Protein AF-A0A7Y5RS82-F1 (afdb_monomer)

Solvent-accessible surface area (backbone atoms only — not comparable to full-atom values): 11796 Å² total; per-residue (Å²): 116,75,64,60,53,53,51,52,50,49,55,52,48,53,54,49,51,53,58,52,69,72,43,53,74,62,50,46,50,41,52,15,47,56,34,76,52,45,82,35,43,43,65,71,53,45,50,67,33,42,82,54,83,91,41,95,81,55,72,56,51,62,60,47,52,53,52,38,33,78,69,65,56,31,47,76,44,76,41,88,86,43,90,97,41,56,36,36,33,59,51,67,72,56,28,55,51,22,42,52,48,18,52,76,69,71,44,46,67,67,33,50,51,34,42,50,53,49,51,54,53,55,43,48,62,33,56,70,35,40,86,46,95,49,23,69,51,24,48,54,58,48,55,54,41,40,63,46,29,52,50,44,30,68,38,83,88,48,58,43,67,61,18,30,50,27,26,62,61,38,35,69,51,31,65,74,76,49,71,66,78,56,40,59,59,39,38,53,53,22,42,44,71,71,67,49,88,74,76,74,84,83,58,77,81,74,78,75,81,82,129

Radius of gyration: 20.69 Å; Cα contacts (8 Å, |Δi|>4): 228; chains: 1; bounding box: 61×40×66 Å

Mean predicted aligned error: 6.88 Å

Foldseek 3Di:
DVVVVVVVLVVVVVVLVVLLVPDDPLLLQLLLLLLLDDLFDFQVLSQQQRDSVVPPPDDRSSVSLVVCVVSVQKDWDDQPPDPPTITIDGDPSSSVVSPVSCVVVVNVVVSNVSNLVSLLVQLVVLQVCCVDPCVVVSLSSLLSCLVVLLCLLPDPVHQLVSNLSSLVSCQVVCCPPHPNPPSVVSNVVSCVVVVDDDDPPVDPDDPDPDD

Sequence (211 aa):
GRRDVTERQATLRGAIDWSWELLTDYERSACAQLSVFRGGFFLAGAEDVVDLSAFKNAPLAMDVVESLREKSLLKSEEVKGLSGETRFNMYESIREYASEKLKELGLLEKTQERWRKWLLDYARGWWEKRRGRESTESTR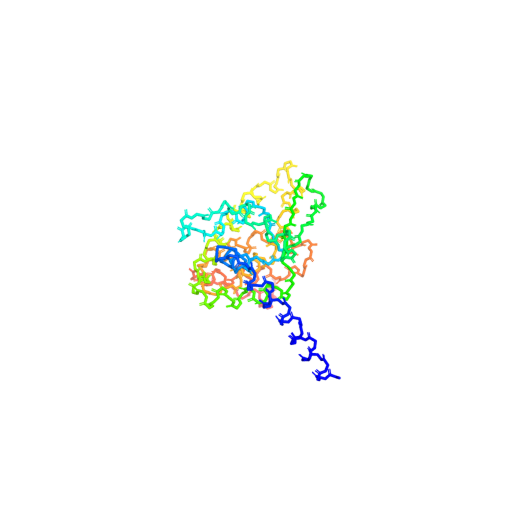RLDLETEGLIRIAQDMSVDPEQSGWAAVFIAPTLNRKGPITVAEPMLVKCLERLGFQLPDFDAPEQPQPSA

pLDDT: mean 88.74, std 11.44, range [54.78, 98.75]

Secondary structure (DSSP, 8-state):
-HHHHHHHHHHHHHHHHHHHHTS-HHHHHHHHHHTT-SS-EEHHHHHHH---TT-TTPPPHHHHHHHHHHTTSEEEEE-TTSTT-EEEEE-HHHHHHHHHHHHHTT-HHHHHHHHHHHHHHHHHHHHHHTTSTTHHHHHHHHHHTHHHHHHHHH-TTS-HHHHHHHHHHHHHHHHHHS-TTSHHHHHHHHHHHTT-----TTS--PPPPP-

Structure (mmCIF, N/CA/C/O backbone):
data_AF-A0A7Y5RS82-F1
#
_entry.id   AF-A0A7Y5RS82-F1
#
loop_
_atom_site.group_PDB
_atom_site.id
_atom_site.type_symbol
_atom_site.label_atom_id
_atom_site.label_alt_id
_atom_site.label_comp_id
_atom_site.label_asym_id
_atom_site.label_entity_id
_atom_site.label_seq_id
_atom_site.pdbx_PDB_ins_code
_atom_site.Cartn_x
_atom_site.Cartn_y
_atom_site.Cartn_z
_atom_site.occupancy
_atom_site.B_iso_or_equiv
_atom_site.auth_seq_id
_atom_site.auth_comp_id
_atom_site.auth_asym_id
_atom_site.auth_atom_id
_atom_site.pdbx_PDB_model_num
ATOM 1 N N . GLY A 1 1 ? 14.510 -19.021 25.085 1.00 57.94 1 GLY A N 1
ATOM 2 C CA . GLY A 1 1 ? 14.845 -19.390 23.690 1.00 57.94 1 GLY A CA 1
ATOM 3 C C . GLY A 1 1 ? 13.629 -19.303 22.785 1.00 57.94 1 GLY A C 1
ATOM 4 O O . GLY A 1 1 ? 13.292 -18.213 22.363 1.00 57.94 1 GLY A O 1
ATOM 5 N N . ARG A 1 2 ? 12.933 -20.420 22.518 1.00 55.84 2 ARG A N 1
ATOM 6 C CA . ARG A 1 2 ? 11.708 -20.442 21.685 1.00 55.84 2 ARG A CA 1
ATOM 7 C C . ARG A 1 2 ? 10.437 -20.024 22.451 1.00 55.84 2 ARG A C 1
ATOM 9 O O . ARG A 1 2 ? 9.558 -19.423 21.857 1.00 55.84 2 ARG A O 1
ATOM 16 N N . ARG A 1 3 ? 10.383 -20.276 23.770 1.00 55.28 3 ARG A N 1
ATOM 17 C CA . ARG A 1 3 ? 9.255 -19.900 24.652 1.00 55.28 3 ARG A CA 1
ATOM 18 C C . ARG A 1 3 ? 9.138 -18.382 24.874 1.00 55.28 3 ARG A C 1
ATOM 20 O O . ARG A 1 3 ? 8.060 -17.844 24.679 1.00 55.28 3 ARG A O 1
ATOM 27 N N . ASP A 1 4 ? 10.252 -17.687 25.132 1.00 62.09 4 ASP A N 1
ATOM 28 C CA . ASP A 1 4 ? 10.259 -16.216 25.304 1.00 62.09 4 ASP A CA 1
ATOM 29 C C . ASP A 1 4 ? 9.791 -15.448 24.060 1.00 62.09 4 ASP A C 1
ATOM 31 O O . ASP A 1 4 ? 9.191 -14.383 24.166 1.00 62.09 4 ASP A O 1
ATOM 35 N N . VAL A 1 5 ? 10.092 -15.965 22.862 1.00 64.44 5 VAL A N 1
ATOM 36 C CA . VAL A 1 5 ? 9.687 -15.335 21.596 1.00 64.44 5 VAL A CA 1
ATOM 37 C C . VAL A 1 5 ? 8.176 -15.463 21.401 1.00 64.44 5 VAL A C 1
ATOM 39 O O . VAL A 1 5 ? 7.531 -14.487 21.031 1.00 64.44 5 VAL A O 1
ATOM 42 N N . THR A 1 6 ? 7.603 -16.630 21.710 1.00 67.38 6 THR A N 1
ATOM 43 C CA . THR A 1 6 ? 6.153 -16.859 21.638 1.00 67.38 6 THR A CA 1
ATOM 44 C C . THR A 1 6 ? 5.391 -16.031 22.673 1.00 67.38 6 THR A C 1
ATOM 46 O O . THR A 1 6 ? 4.369 -15.446 22.331 1.00 67.38 6 THR A O 1
ATOM 49 N N . GLU A 1 7 ? 5.900 -15.906 23.902 1.00 62.78 7 GLU A N 1
ATOM 50 C CA . GLU A 1 7 ? 5.275 -15.064 24.934 1.00 62.78 7 GLU A CA 1
ATOM 51 C C . GLU A 1 7 ? 5.307 -13.576 24.564 1.00 62.78 7 GLU A C 1
ATOM 53 O O . GLU A 1 7 ? 4.287 -12.898 24.656 1.00 62.78 7 GLU A O 1
ATOM 58 N N . ARG A 1 8 ? 6.438 -13.060 24.059 1.00 62.28 8 ARG A N 1
ATOM 59 C CA . ARG A 1 8 ? 6.518 -11.667 23.581 1.00 62.28 8 ARG A CA 1
ATOM 60 C C . ARG A 1 8 ? 5.586 -11.399 22.401 1.00 62.28 8 ARG A C 1
ATOM 62 O O . ARG A 1 8 ? 4.960 -10.343 22.361 1.00 62.28 8 ARG A O 1
ATOM 69 N N . GLN A 1 9 ? 5.483 -12.339 21.459 1.00 67.69 9 GLN A N 1
ATOM 70 C CA . GLN A 1 9 ? 4.547 -12.227 20.338 1.00 67.69 9 GLN A CA 1
ATOM 71 C C . GLN A 1 9 ? 3.087 -12.263 20.802 1.00 67.69 9 GLN A C 1
ATOM 73 O O . GLN A 1 9 ? 2.289 -11.479 20.298 1.00 67.69 9 GLN A O 1
ATOM 78 N N . ALA A 1 10 ? 2.744 -13.101 21.784 1.00 71.50 10 ALA A N 1
ATOM 79 C CA . ALA A 1 10 ? 1.403 -13.144 22.363 1.00 71.50 10 ALA A CA 1
ATOM 80 C C . ALA A 1 10 ? 1.038 -11.821 23.059 1.00 71.50 10 ALA A C 1
ATOM 82 O O . ALA A 1 10 ? -0.046 -11.291 22.827 1.00 71.50 10 ALA A O 1
ATOM 83 N N . THR A 1 11 ? 1.956 -11.237 23.837 1.00 79.19 11 THR A N 1
ATOM 84 C CA . THR A 1 11 ? 1.740 -9.936 24.494 1.00 79.19 11 THR A CA 1
ATOM 85 C C . THR A 1 11 ? 1.606 -8.794 23.485 1.00 79.19 11 THR A C 1
ATOM 87 O O . THR A 1 11 ? 0.725 -7.950 23.628 1.00 79.19 11 THR A O 1
ATOM 90 N N . LEU A 1 12 ? 2.444 -8.768 22.440 1.00 81.75 12 LEU A N 1
ATOM 91 C CA . LEU A 1 12 ? 2.352 -7.756 21.382 1.00 81.75 12 LEU A CA 1
ATOM 92 C C . LEU A 1 12 ? 1.042 -7.883 20.598 1.00 81.75 12 LEU A C 1
ATOM 94 O O . LEU A 1 12 ? 0.395 -6.875 20.328 1.00 81.75 12 LEU A O 1
ATOM 98 N N . ARG A 1 13 ? 0.635 -9.110 20.258 1.00 85.94 13 ARG A N 1
ATOM 99 C CA . ARG A 1 13 ? -0.622 -9.352 19.548 1.00 85.94 13 ARG A CA 1
ATOM 100 C C . ARG A 1 13 ? -1.829 -8.959 20.393 1.00 85.94 13 ARG A C 1
ATOM 102 O O . ARG A 1 13 ? -2.673 -8.240 19.882 1.00 85.94 13 ARG A O 1
ATOM 109 N N . GLY A 1 14 ? -1.840 -9.289 21.686 1.00 86.00 14 GLY A N 1
ATOM 110 C CA . GLY A 1 14 ? -2.895 -8.851 22.607 1.00 86.00 14 GLY A CA 1
ATOM 111 C C . GLY A 1 14 ? -2.997 -7.326 22.743 1.00 86.00 14 GLY A C 1
ATOM 112 O O . GLY A 1 14 ? -4.097 -6.785 22.810 1.00 86.00 14 GLY A O 1
ATOM 113 N N . ALA A 1 15 ? -1.869 -6.607 22.723 1.00 87.38 15 ALA A N 1
ATOM 114 C CA . ALA A 1 15 ? -1.884 -5.142 22.703 1.00 87.38 15 ALA A CA 1
ATOM 115 C C . ALA A 1 15 ? -2.460 -4.580 21.388 1.00 87.38 15 ALA A C 1
ATOM 117 O O . ALA A 1 15 ? -3.198 -3.598 21.412 1.00 87.38 15 ALA A O 1
ATOM 118 N N . ILE A 1 16 ? -2.147 -5.207 20.247 1.00 90.69 16 ILE A N 1
ATOM 119 C CA . ILE A 1 16 ? -2.704 -4.823 18.941 1.00 90.69 16 ILE A CA 1
ATOM 120 C C . ILE A 1 16 ? -4.202 -5.140 18.872 1.00 90.69 16 ILE A C 1
ATOM 122 O O . ILE A 1 16 ? -4.953 -4.300 18.388 1.00 90.69 16 ILE A O 1
ATOM 126 N N . ASP A 1 17 ? -4.637 -6.296 19.382 1.00 91.50 17 ASP A N 1
ATOM 127 C CA . ASP A 1 17 ? -6.052 -6.676 19.475 1.00 91.50 17 ASP A CA 1
ATOM 128 C C . ASP A 1 17 ? -6.846 -5.619 20.247 1.00 91.50 17 ASP A C 1
ATOM 130 O O . ASP A 1 17 ? -7.860 -5.129 19.758 1.00 91.50 17 ASP A O 1
ATOM 134 N N . TRP A 1 18 ? -6.340 -5.184 21.403 1.00 89.62 18 TRP A N 1
ATOM 135 C CA . TRP A 1 18 ? -6.986 -4.125 22.175 1.00 89.62 18 TRP A CA 1
ATOM 136 C C . TRP A 1 18 ? -7.066 -2.801 21.399 1.00 89.62 18 TRP A C 1
ATOM 138 O O . TRP A 1 18 ? -8.136 -2.199 21.308 1.00 89.62 18 TRP A O 1
ATOM 148 N N . SER A 1 19 ? -5.968 -2.367 20.769 1.00 92.25 19 SER A N 1
ATOM 149 C CA . SER A 1 19 ? -5.976 -1.170 19.914 1.00 92.25 19 SER A CA 1
ATOM 150 C C . SER A 1 19 ? -6.955 -1.295 18.742 1.00 92.25 19 SER A C 1
ATOM 152 O O . SER A 1 19 ? -7.596 -0.315 18.372 1.00 92.25 19 SER A O 1
ATOM 154 N N . TRP A 1 20 ? -7.092 -2.491 18.166 1.00 93.88 20 TRP A N 1
ATOM 155 C CA . TRP A 1 20 ? -8.023 -2.794 17.081 1.00 93.88 20 TRP A CA 1
ATOM 156 C C . TRP A 1 20 ? -9.485 -2.757 17.537 1.00 93.88 20 TRP A C 1
ATOM 158 O O . TRP A 1 20 ? -10.356 -2.246 16.827 1.00 93.88 20 TRP A O 1
ATOM 168 N N . GLU A 1 21 ? -9.775 -3.268 18.731 1.00 94.00 21 GLU A N 1
ATOM 169 C CA . GLU A 1 21 ? -11.113 -3.248 19.321 1.00 94.00 21 GLU A CA 1
ATOM 170 C C . GLU A 1 21 ? -11.612 -1.822 19.592 1.00 94.00 21 GLU A C 1
ATOM 172 O O . GLU A 1 21 ? -12.809 -1.568 19.470 1.00 94.00 21 GLU A O 1
ATOM 177 N N . LEU A 1 22 ? -10.710 -0.873 19.853 1.00 94.81 22 LEU A N 1
ATOM 178 C CA . LEU A 1 22 ? -11.041 0.545 20.039 1.00 94.81 22 LEU A CA 1
ATOM 179 C C . LEU A 1 22 ? -11.336 1.304 18.736 1.00 94.81 22 LEU A C 1
ATOM 181 O O . LEU A 1 22 ? -11.806 2.443 18.784 1.00 94.81 22 LEU A O 1
ATOM 185 N N . LEU A 1 23 ? -11.053 0.708 17.578 1.00 97.25 23 LEU A N 1
ATOM 186 C CA . LEU A 1 23 ? -11.330 1.324 16.286 1.00 97.25 23 LEU A CA 1
ATOM 187 C C . LEU A 1 23 ? -12.808 1.232 15.923 1.00 97.25 23 LEU A C 1
ATOM 189 O O . LEU A 1 23 ? -13.470 0.215 16.143 1.00 97.25 23 LEU A O 1
ATOM 193 N N . THR A 1 24 ? -13.291 2.283 15.270 1.00 97.69 24 THR A N 1
ATOM 194 C CA . THR A 1 24 ? -14.566 2.241 14.546 1.00 97.69 24 THR A CA 1
ATOM 195 C C . THR A 1 24 ? -14.485 1.272 13.361 1.00 97.69 24 THR A C 1
ATOM 197 O O . THR A 1 24 ? -13.401 0.951 12.870 1.00 97.69 24 THR A O 1
ATOM 200 N N . ASP A 1 25 ? -15.626 0.819 12.842 1.00 97.31 25 ASP A N 1
ATOM 201 C CA . ASP A 1 25 ? -15.631 -0.153 11.740 1.00 97.31 25 ASP A CA 1
ATOM 202 C C . ASP A 1 25 ? -14.980 0.389 10.454 1.00 97.31 25 ASP A C 1
ATOM 204 O O . ASP A 1 25 ? -14.288 -0.354 9.751 1.00 97.31 25 ASP A O 1
ATOM 208 N N . TYR A 1 26 ? -15.126 1.690 10.170 1.00 97.81 26 TYR A N 1
ATOM 209 C CA . TYR A 1 26 ? -14.456 2.318 9.027 1.00 97.81 26 TYR A CA 1
ATOM 210 C C . TYR A 1 26 ? -12.942 2.442 9.248 1.00 97.81 26 TYR A C 1
ATOM 212 O O . TYR A 1 26 ? -12.177 2.241 8.308 1.00 97.81 26 TYR A O 1
ATOM 220 N N . GLU A 1 27 ? -12.483 2.690 10.479 1.00 98.31 27 GLU A N 1
ATOM 221 C CA . GLU A 1 27 ? -11.054 2.693 10.819 1.00 98.31 27 GLU A CA 1
ATOM 222 C C . GLU A 1 27 ? -10.441 1.301 10.728 1.00 98.31 27 GLU A C 1
ATOM 224 O O . GLU A 1 27 ? -9.338 1.162 10.206 1.00 98.31 27 GLU A O 1
ATOM 229 N N . ARG A 1 28 ? -11.153 0.261 11.180 1.00 98.44 28 ARG A N 1
ATOM 230 C CA . ARG A 1 28 ? -10.730 -1.137 11.003 1.00 98.44 28 ARG A CA 1
ATOM 231 C C . ARG A 1 28 ? -10.595 -1.475 9.524 1.00 98.44 28 ARG A C 1
ATOM 233 O O . ARG A 1 28 ? -9.575 -2.026 9.114 1.00 98.44 28 ARG A O 1
ATOM 240 N N . SER A 1 29 ? -11.589 -1.099 8.717 1.00 98.50 29 SER A N 1
ATOM 241 C CA . SER A 1 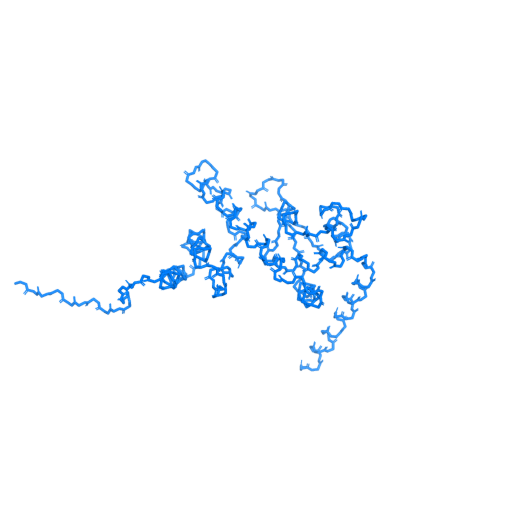29 ? -11.543 -1.295 7.266 1.00 98.50 29 SER A CA 1
ATOM 242 C C . SER A 1 29 ? -10.368 -0.549 6.630 1.00 98.50 29 SER A C 1
ATOM 244 O O . SER A 1 29 ? -9.590 -1.159 5.901 1.00 98.50 29 SER A O 1
ATOM 246 N N . ALA A 1 30 ? -10.172 0.736 6.943 1.00 98.62 30 ALA A N 1
ATOM 247 C CA . ALA A 1 30 ? -9.047 1.515 6.430 1.00 98.62 30 ALA A CA 1
ATOM 248 C C . ALA A 1 30 ? -7.696 0.925 6.861 1.00 98.62 30 ALA A C 1
ATOM 250 O O . ALA A 1 30 ? -6.830 0.708 6.021 1.00 98.62 30 ALA A O 1
ATOM 251 N N . CYS A 1 31 ? -7.527 0.599 8.144 1.00 98.38 31 CYS A N 1
ATOM 252 C CA . CYS A 1 31 ? -6.307 0.001 8.688 1.00 98.38 31 CYS A CA 1
ATOM 253 C C . C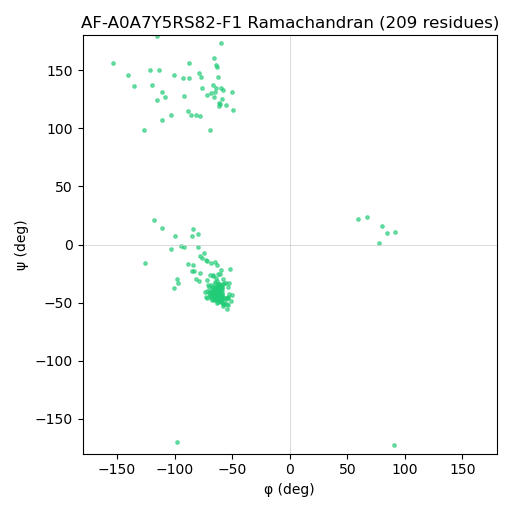YS A 1 31 ? -5.971 -1.327 7.991 1.00 98.38 31 CYS A C 1
ATOM 255 O O . CYS A 1 31 ? -4.835 -1.531 7.559 1.00 98.38 31 CYS A O 1
ATOM 257 N N . ALA A 1 32 ? -6.970 -2.196 7.793 1.00 98.56 32 ALA A N 1
ATOM 258 C CA . ALA A 1 32 ? -6.824 -3.418 7.008 1.00 98.56 32 ALA A CA 1
ATOM 259 C C . ALA A 1 32 ? -6.405 -3.124 5.562 1.00 98.56 32 ALA A C 1
ATOM 261 O O . ALA A 1 32 ? -5.466 -3.739 5.059 1.00 98.56 32 ALA A O 1
ATOM 262 N N . GLN A 1 33 ? -7.064 -2.179 4.889 1.00 98.75 33 GLN A N 1
ATOM 263 C CA . GLN A 1 33 ? -6.770 -1.839 3.497 1.00 98.75 33 GLN A CA 1
ATOM 264 C C . GLN A 1 33 ? -5.364 -1.258 3.321 1.00 98.75 33 GLN A C 1
ATOM 266 O O . GLN A 1 33 ? -4.656 -1.658 2.403 1.00 98.75 33 GLN A O 1
ATOM 271 N N . LEU A 1 34 ? -4.907 -0.405 4.240 1.00 98.62 34 LEU A N 1
ATOM 272 C CA . LEU A 1 34 ? -3.561 0.176 4.224 1.00 98.62 34 LEU A CA 1
ATOM 273 C C . LEU A 1 34 ? -2.442 -0.872 4.364 1.00 98.62 34 LEU A C 1
ATOM 275 O O . LEU A 1 34 ? -1.301 -0.609 3.985 1.00 98.62 34 LEU A O 1
ATOM 279 N N . SER A 1 35 ? -2.749 -2.086 4.833 1.00 97.94 35 SER A N 1
ATOM 280 C CA . SER A 1 35 ? -1.759 -3.167 4.951 1.00 97.94 35 SER A CA 1
ATOM 281 C C . SER A 1 35 ? -1.195 -3.662 3.609 1.00 97.94 35 SER A C 1
ATOM 283 O O . SER A 1 35 ? -0.165 -4.345 3.592 1.00 97.94 35 SER A O 1
ATOM 285 N N . VAL A 1 36 ? -1.832 -3.318 2.478 1.00 97.50 36 VAL A N 1
ATOM 286 C CA . VAL A 1 36 ? -1.319 -3.647 1.134 1.00 97.50 36 VAL A CA 1
ATOM 287 C C . VAL A 1 36 ? -0.053 -2.868 0.781 1.00 97.50 36 VAL A C 1
ATOM 289 O O . VAL A 1 36 ? 0.766 -3.367 0.007 1.00 97.50 36 VAL A O 1
ATOM 292 N N . PHE A 1 37 ? 0.149 -1.689 1.376 1.00 96.56 37 PHE A N 1
ATOM 293 C CA . PHE A 1 37 ? 1.338 -0.882 1.143 1.00 96.56 37 PHE A CA 1
ATOM 294 C C . PHE A 1 37 ? 2.570 -1.518 1.795 1.00 96.56 37 PHE A C 1
ATOM 296 O O . PHE A 1 37 ? 2.597 -1.860 2.984 1.00 96.56 37 PHE A O 1
ATOM 303 N N . ARG A 1 38 ? 3.636 -1.671 1.005 1.00 85.62 38 ARG A N 1
ATOM 304 C CA . ARG A 1 38 ? 4.943 -2.150 1.473 1.00 85.62 38 ARG A CA 1
ATOM 305 C C . ARG A 1 38 ? 5.950 -1.021 1.308 1.00 85.62 38 ARG A C 1
ATOM 307 O O . ARG A 1 38 ? 6.030 -0.431 0.239 1.00 85.62 38 ARG A O 1
ATOM 314 N N . GLY A 1 39 ? 6.614 -0.657 2.403 1.00 83.75 39 GLY A N 1
ATOM 315 C CA . GLY A 1 39 ? 7.474 0.525 2.453 1.00 83.75 39 GLY A CA 1
ATOM 316 C C . GLY A 1 39 ? 6.733 1.856 2.634 1.00 83.75 39 GLY A C 1
ATOM 317 O O . GLY A 1 39 ? 7.327 2.901 2.379 1.00 83.75 39 GLY A O 1
ATOM 318 N N . GLY A 1 40 ? 5.462 1.837 3.053 1.00 94.38 40 GLY A N 1
ATOM 319 C CA . GLY A 1 40 ? 4.670 3.036 3.356 1.00 94.38 40 GLY A CA 1
ATOM 320 C C . GLY A 1 40 ? 3.876 3.593 2.183 1.00 94.38 40 GLY A C 1
ATOM 321 O O . GLY A 1 40 ? 3.790 2.973 1.128 1.00 94.38 40 GLY A O 1
ATOM 322 N N . PHE A 1 41 ? 3.276 4.761 2.390 1.00 97.25 41 PHE A N 1
ATOM 323 C CA . PHE A 1 41 ? 2.436 5.435 1.405 1.00 97.25 41 PHE A CA 1
ATOM 324 C C . PHE A 1 41 ? 2.416 6.950 1.612 1.00 97.25 41 PHE A C 1
ATOM 326 O O . PHE A 1 41 ? 2.657 7.460 2.708 1.00 97.25 41 PHE A O 1
ATOM 333 N N . PHE A 1 42 ? 2.113 7.672 0.537 1.00 96.81 42 PHE A N 1
ATOM 334 C CA . PHE A 1 42 ? 1.721 9.080 0.597 1.00 96.81 42 PHE A CA 1
ATOM 335 C C . PHE A 1 42 ? 0.213 9.185 0.811 1.00 96.81 42 PHE A C 1
ATOM 337 O O . PHE A 1 42 ? -0.521 8.272 0.430 1.00 96.81 42 PHE A O 1
ATOM 344 N N . LEU A 1 43 ? -0.255 10.309 1.357 1.00 96.69 43 LEU A N 1
ATOM 345 C CA . LEU A 1 43 ? -1.679 10.527 1.632 1.00 96.69 43 LEU A CA 1
ATOM 346 C C . LEU A 1 43 ? -2.555 10.307 0.387 1.00 96.69 43 LEU A C 1
ATOM 348 O O . LEU A 1 43 ? -3.517 9.553 0.456 1.00 96.69 43 LEU A O 1
ATOM 352 N N . ALA A 1 44 ? -2.137 10.841 -0.765 1.00 95.69 44 ALA A N 1
ATOM 353 C CA . ALA A 1 44 ? -2.824 10.635 -2.043 1.00 95.69 44 ALA A CA 1
ATOM 354 C C . ALA A 1 44 ? -2.959 9.148 -2.427 1.00 95.69 44 ALA A C 1
ATOM 356 O O . ALA A 1 44 ? -3.957 8.734 -3.004 1.00 95.69 44 ALA A O 1
ATOM 357 N N . GLY A 1 45 ? -1.979 8.311 -2.068 1.00 97.00 45 GLY A N 1
ATOM 358 C CA . GLY A 1 45 ? -2.084 6.869 -2.283 1.00 97.00 45 GLY A CA 1
ATOM 359 C C . GLY A 1 45 ? -3.113 6.204 -1.380 1.00 97.00 45 GLY A C 1
ATOM 360 O O . GLY A 1 45 ? -3.829 5.312 -1.827 1.00 97.00 45 GLY A O 1
ATOM 361 N N . ALA A 1 46 ? -3.239 6.651 -0.130 1.00 98.00 46 ALA A N 1
ATOM 362 C CA . ALA A 1 46 ? -4.306 6.169 0.739 1.00 98.00 46 ALA A CA 1
ATOM 363 C C . ALA A 1 46 ? -5.690 6.532 0.185 1.00 98.00 46 ALA A C 1
ATOM 365 O O . ALA A 1 46 ? -6.576 5.686 0.221 1.00 98.00 46 ALA A O 1
ATOM 366 N N . GLU A 1 47 ? -5.863 7.736 -0.363 1.00 97.62 47 GLU A N 1
ATOM 367 C CA . GLU A 1 47 ? -7.133 8.182 -0.954 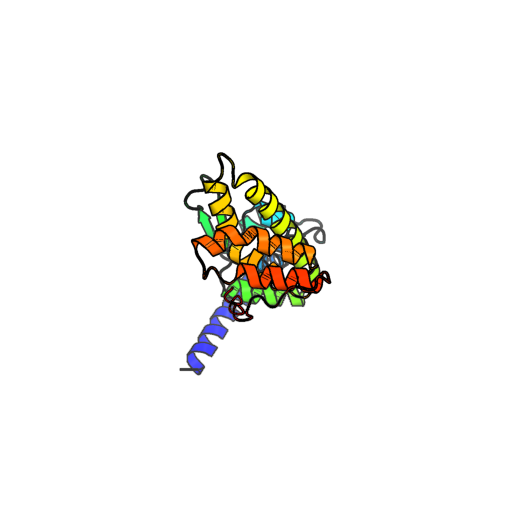1.00 97.62 47 GLU A CA 1
ATOM 368 C C . GLU A 1 47 ? -7.576 7.319 -2.141 1.00 97.62 47 GLU A C 1
ATOM 370 O O . GLU A 1 47 ? -8.754 6.982 -2.241 1.00 97.62 47 GLU A O 1
ATOM 375 N N . ASP A 1 48 ? -6.640 6.896 -2.993 1.00 97.88 48 ASP A N 1
ATOM 376 C CA . ASP A 1 48 ? -6.949 6.060 -4.160 1.00 97.88 48 ASP A CA 1
ATOM 377 C C . ASP A 1 48 ? -7.190 4.579 -3.808 1.00 97.88 48 ASP A C 1
ATOM 379 O O . ASP A 1 48 ? -7.862 3.849 -4.545 1.00 97.88 48 ASP A O 1
ATOM 383 N N . VAL A 1 49 ? -6.633 4.101 -2.690 1.00 98.44 49 VAL A N 1
ATOM 384 C CA . VAL A 1 49 ? -6.663 2.675 -2.316 1.00 98.44 49 VAL A CA 1
ATOM 385 C C . VAL A 1 49 ? -7.731 2.353 -1.276 1.00 98.44 49 VAL A C 1
ATOM 387 O O . VAL A 1 49 ? -8.348 1.283 -1.349 1.00 98.44 49 VAL A O 1
ATOM 390 N N . VAL A 1 50 ? -7.949 3.246 -0.311 1.00 98.56 50 VAL A N 1
ATOM 391 C CA . VAL A 1 50 ? -8.870 3.035 0.807 1.00 98.56 50 VAL A CA 1
ATOM 392 C C . VAL A 1 50 ? -10.298 3.341 0.370 1.00 98.56 50 VAL A C 1
ATOM 394 O O . VAL A 1 50 ? -10.685 4.483 0.151 1.00 98.56 50 VAL A O 1
ATOM 397 N N . ASP A 1 51 ? -11.112 2.293 0.301 1.00 98.25 51 ASP A N 1
ATOM 398 C CA . ASP A 1 51 ? -12.525 2.380 -0.045 1.00 98.25 51 ASP A CA 1
ATOM 399 C C . ASP A 1 51 ? -13.387 2.241 1.210 1.00 98.25 51 ASP A C 1
ATOM 401 O O . ASP A 1 51 ? -13.462 1.171 1.824 1.00 98.25 51 ASP A O 1
ATOM 405 N N . LEU A 1 52 ? -14.037 3.340 1.588 1.00 98.00 52 LEU A N 1
ATOM 406 C CA . LEU A 1 52 ? -14.961 3.412 2.721 1.00 98.00 52 LEU A CA 1
ATOM 407 C C . LEU A 1 52 ? -16.412 3.623 2.280 1.00 98.00 52 LEU A C 1
ATOM 409 O O . LEU A 1 52 ? -17.266 3.921 3.112 1.00 98.00 52 LEU A O 1
ATOM 413 N N . SER A 1 53 ? -16.721 3.425 0.994 1.00 96.06 53 SER A N 1
ATOM 414 C CA . SER A 1 53 ? -18.064 3.653 0.437 1.00 96.06 53 SER A CA 1
ATOM 415 C C . SER A 1 53 ? -19.161 2.795 1.082 1.00 96.06 53 SER A C 1
ATOM 417 O O . SER A 1 53 ? -20.334 3.166 1.064 1.00 96.06 53 SER A O 1
ATOM 419 N N . ALA A 1 54 ? -18.789 1.675 1.710 1.00 95.50 54 ALA A N 1
ATOM 420 C CA . ALA A 1 54 ? -19.697 0.826 2.479 1.00 95.50 54 ALA A CA 1
ATOM 421 C C . ALA A 1 54 ? -20.207 1.478 3.783 1.00 95.50 54 ALA A C 1
ATOM 423 O O . ALA A 1 54 ? -21.193 1.013 4.357 1.00 95.50 54 ALA A O 1
ATOM 424 N N . PHE A 1 55 ? -19.567 2.550 4.262 1.00 97.00 55 PHE A N 1
ATOM 425 C CA . PHE A 1 55 ? -19.878 3.204 5.531 1.00 97.00 55 PHE A CA 1
ATOM 426 C C . PHE A 1 55 ? -20.494 4.584 5.287 1.00 97.00 55 PHE A C 1
ATOM 428 O O . PHE A 1 55 ? -19.807 5.541 4.947 1.00 97.00 55 PHE A O 1
ATOM 435 N N . LYS A 1 56 ? -21.804 4.712 5.530 1.00 93.12 56 LYS A N 1
ATOM 436 C CA . LYS A 1 56 ? -22.584 5.932 5.238 1.00 93.12 56 LYS A CA 1
ATOM 437 C C . LYS A 1 56 ? -22.002 7.229 5.827 1.00 93.12 56 LYS A C 1
ATOM 439 O O . LYS A 1 56 ? -22.170 8.285 5.230 1.00 93.12 56 LYS A O 1
ATOM 444 N N . ASN A 1 57 ? -21.360 7.143 6.991 1.00 92.44 57 ASN A N 1
ATOM 445 C CA . ASN A 1 57 ? -20.824 8.291 7.728 1.00 92.44 57 ASN A CA 1
ATOM 446 C C . ASN A 1 57 ? -19.296 8.219 7.884 1.00 92.44 57 ASN A C 1
ATOM 448 O O . ASN A 1 57 ? -18.762 8.806 8.824 1.00 92.44 57 ASN A O 1
ATOM 452 N N . ALA A 1 58 ? -18.598 7.451 7.041 1.00 95.62 58 ALA A N 1
ATOM 453 C CA . ALA A 1 58 ? -17.143 7.455 7.090 1.00 95.62 58 ALA A CA 1
ATOM 454 C C . ALA A 1 58 ? -16.603 8.851 6.724 1.00 95.62 58 ALA A C 1
ATOM 456 O O . ALA A 1 58 ? -17.072 9.440 5.744 1.00 95.62 58 ALA A O 1
ATOM 457 N N . PRO A 1 59 ? -15.623 9.373 7.484 1.00 96.69 59 PRO A N 1
ATOM 458 C CA . PRO A 1 59 ? -14.829 10.524 7.070 1.00 96.69 59 PRO A CA 1
ATOM 459 C C . PRO A 1 59 ? -14.072 10.256 5.762 1.00 96.69 59 PRO A C 1
ATOM 461 O O . PRO A 1 59 ? -14.034 9.125 5.265 1.00 96.69 59 PRO A O 1
ATOM 464 N N . LEU A 1 60 ? -13.418 11.287 5.224 1.00 96.81 60 LEU A N 1
ATOM 465 C CA . LEU A 1 60 ? -12.522 11.103 4.085 1.00 96.81 60 LEU A CA 1
ATOM 466 C C . LEU A 1 60 ? -11.346 10.205 4.483 1.00 96.81 60 LEU A C 1
ATOM 468 O O . LEU A 1 60 ? -10.929 10.179 5.643 1.00 96.81 60 LEU A O 1
ATOM 472 N N . ALA A 1 61 ? -10.775 9.490 3.510 1.00 96.81 61 ALA A N 1
ATOM 473 C CA . ALA A 1 61 ? -9.640 8.602 3.756 1.00 96.81 61 ALA A CA 1
ATOM 474 C C . ALA A 1 61 ? -8.479 9.329 4.460 1.00 96.81 61 ALA A C 1
ATOM 476 O O . ALA A 1 61 ? -7.864 8.754 5.357 1.00 96.81 61 ALA A O 1
ATOM 477 N N . MET A 1 62 ? -8.234 10.604 4.125 1.00 96.56 62 MET A N 1
ATOM 478 C CA . MET A 1 62 ? -7.221 11.416 4.803 1.00 96.56 62 MET A CA 1
ATOM 479 C C . MET A 1 62 ? -7.482 11.589 6.304 1.00 96.56 62 MET A C 1
ATOM 481 O O . MET A 1 62 ? -6.570 11.396 7.103 1.00 96.56 62 MET A O 1
ATOM 485 N N . ASP A 1 63 ? -8.724 11.867 6.702 1.00 97.88 63 ASP A N 1
ATOM 486 C CA . ASP A 1 63 ? -9.088 12.081 8.105 1.00 97.88 63 ASP A CA 1
ATOM 487 C C . ASP A 1 63 ? -8.942 10.778 8.900 1.00 97.88 63 ASP A C 1
ATOM 489 O O . ASP A 1 63 ? -8.507 10.766 10.053 1.00 97.88 63 ASP A O 1
ATOM 493 N N . VAL A 1 64 ? -9.264 9.647 8.263 1.00 98.31 64 VAL A N 1
ATOM 494 C CA . VAL A 1 64 ? -9.092 8.322 8.865 1.00 98.31 64 VAL A CA 1
ATOM 495 C C . VAL A 1 64 ? -7.608 7.980 9.025 1.00 98.31 64 VAL A C 1
ATOM 497 O O . VAL A 1 64 ? -7.220 7.470 10.074 1.00 98.31 64 VAL A O 1
ATOM 500 N N . VAL A 1 65 ? -6.758 8.293 8.040 1.00 98.25 65 VAL A N 1
ATOM 501 C CA . VAL A 1 65 ? -5.294 8.124 8.146 1.00 98.25 65 VAL A CA 1
ATOM 502 C C . VAL A 1 65 ? -4.732 8.940 9.311 1.00 98.25 65 VAL A C 1
ATOM 504 O O . VAL A 1 65 ? -3.951 8.415 10.106 1.00 98.25 65 VAL A O 1
ATOM 507 N N . GLU A 1 66 ? -5.157 10.193 9.457 1.00 97.81 66 GLU A N 1
ATOM 508 C CA . GLU A 1 66 ? -4.750 11.053 10.570 1.00 97.81 66 GLU A CA 1
ATOM 509 C C . GLU A 1 66 ? -5.192 10.470 11.922 1.00 97.81 66 GLU A C 1
ATOM 511 O O . GLU A 1 66 ? -4.368 10.344 12.830 1.00 97.81 66 GLU A O 1
ATOM 516 N N . SER A 1 67 ? -6.438 9.995 12.037 1.00 97.94 67 SER A N 1
ATOM 517 C CA . SER A 1 67 ? -6.914 9.345 13.267 1.00 97.94 67 SER A CA 1
ATOM 518 C C . SER A 1 67 ? -6.131 8.070 13.604 1.00 97.94 67 SER A C 1
ATOM 520 O O . SER A 1 67 ? -5.770 7.836 14.760 1.00 97.94 67 SER A O 1
ATOM 522 N N . LEU A 1 68 ? -5.804 7.245 12.602 1.00 97.88 68 LEU A N 1
ATOM 523 C CA . LEU A 1 68 ? -4.971 6.053 12.792 1.00 97.88 68 LEU A CA 1
ATOM 524 C C . LEU A 1 68 ? -3.541 6.418 13.232 1.00 97.88 68 LEU A C 1
ATOM 526 O O . LEU A 1 68 ? -2.947 5.692 14.035 1.00 97.88 68 LEU A O 1
ATOM 530 N N . ARG A 1 69 ? -2.990 7.544 12.758 1.00 97.44 69 ARG A N 1
ATOM 531 C CA . ARG A 1 69 ? -1.704 8.079 13.235 1.00 97.44 69 ARG A CA 1
ATOM 532 C C . ARG A 1 69 ? -1.788 8.521 14.694 1.00 97.44 69 ARG A C 1
ATOM 534 O O . ARG A 1 69 ? -0.922 8.152 15.481 1.00 97.44 69 ARG A O 1
ATOM 541 N N . GLU A 1 70 ? -2.823 9.266 15.077 1.00 96.88 70 GLU A N 1
ATOM 542 C CA . GLU A 1 70 ? -3.038 9.698 16.470 1.00 96.88 70 GLU A CA 1
ATOM 543 C C . GLU A 1 70 ? -3.176 8.509 17.429 1.00 96.88 70 GLU A C 1
ATOM 545 O O . GLU A 1 70 ? -2.658 8.531 18.544 1.00 96.88 70 GLU A O 1
ATOM 550 N N . LYS A 1 71 ? -3.788 7.418 16.957 1.00 95.12 71 LYS A N 1
ATOM 551 C CA . LYS A 1 71 ? -3.910 6.141 17.678 1.00 95.12 71 LYS A CA 1
ATOM 552 C C . LYS A 1 71 ? -2.649 5.272 17.614 1.00 95.12 71 LYS A C 1
ATOM 554 O O . LYS A 1 71 ? -2.675 4.124 18.047 1.00 95.12 71 LYS A O 1
ATOM 559 N N . SER A 1 72 ? -1.540 5.802 17.091 1.00 94.25 72 SER A N 1
ATOM 560 C CA . SER A 1 72 ? -0.241 5.120 16.980 1.00 94.25 72 SER A CA 1
ATOM 561 C C . SER A 1 72 ? -0.259 3.822 16.157 1.00 94.25 72 SER A C 1
ATOM 563 O O . SER A 1 72 ? 0.632 2.983 16.291 1.00 94.25 72 SER A O 1
ATOM 565 N N . LEU A 1 73 ? -1.249 3.650 15.274 1.00 95.44 73 LEU A N 1
ATOM 566 C CA . LEU A 1 73 ? -1.290 2.544 14.308 1.00 95.44 73 LEU A CA 1
ATOM 567 C C . LEU A 1 73 ? -0.466 2.855 13.055 1.00 95.44 73 LEU A C 1
ATOM 569 O O . LEU A 1 73 ? 0.003 1.946 12.367 1.00 95.44 73 LEU A O 1
ATOM 573 N N . LEU A 1 74 ? -0.262 4.147 12.795 1.00 97.12 74 LEU A N 1
ATOM 574 C CA . LEU A 1 74 ? 0.611 4.673 11.758 1.00 97.12 74 LEU A CA 1
ATOM 575 C C . LEU A 1 74 ? 1.679 5.572 12.374 1.00 97.12 74 LEU A C 1
ATOM 577 O O . LEU A 1 74 ? 1.442 6.265 13.360 1.00 97.12 74 LEU A O 1
ATOM 581 N N . LYS A 1 75 ? 2.839 5.613 11.726 1.00 96.25 75 LYS A N 1
ATOM 582 C CA . LYS A 1 75 ? 3.865 6.635 11.933 1.00 96.25 75 LYS A CA 1
ATOM 583 C C . LYS A 1 75 ? 4.008 7.479 10.671 1.00 96.25 75 LYS A C 1
ATOM 585 O O . LYS A 1 75 ? 3.796 6.973 9.570 1.00 96.25 75 LYS A O 1
ATOM 590 N N . SER A 1 76 ? 4.392 8.739 10.826 1.00 96.44 76 SER A N 1
ATOM 591 C CA . SER A 1 76 ? 4.659 9.664 9.723 1.00 96.44 76 SER A CA 1
ATOM 592 C C . SER A 1 76 ? 6.102 10.150 9.776 1.00 96.44 76 SER A C 1
ATOM 594 O O . SER A 1 76 ? 6.600 10.487 10.849 1.00 96.44 76 SER A O 1
ATOM 596 N N . GLU A 1 77 ? 6.761 10.209 8.626 1.00 95.25 77 GLU A N 1
ATOM 597 C CA . GLU A 1 77 ? 8.141 10.675 8.495 1.00 95.25 77 GLU A CA 1
ATOM 598 C C . GLU A 1 77 ? 8.243 11.629 7.298 1.00 95.25 77 GLU A C 1
ATOM 600 O O . GLU A 1 77 ? 7.684 11.358 6.230 1.00 95.25 77 GLU A O 1
ATOM 605 N N . GLU A 1 78 ? 8.955 12.747 7.461 1.00 95.00 78 GLU A N 1
ATOM 606 C CA . GLU A 1 78 ? 9.279 13.623 6.333 1.00 95.00 78 GLU A CA 1
ATOM 607 C C . GLU A 1 78 ? 10.226 12.913 5.366 1.00 95.00 78 GLU A C 1
ATOM 609 O O . GLU A 1 78 ? 11.210 12.275 5.763 1.00 95.00 78 GLU A O 1
ATOM 614 N N . VAL A 1 79 ? 9.966 13.050 4.069 1.00 93.56 79 VAL A N 1
ATOM 615 C CA . VAL A 1 79 ? 10.788 12.388 3.062 1.00 93.56 79 VAL A CA 1
ATOM 616 C C . VAL A 1 79 ? 12.003 13.241 2.717 1.00 93.56 79 VAL A C 1
ATOM 618 O O . VAL A 1 79 ? 11.920 14.270 2.045 1.00 93.56 79 VAL A O 1
ATOM 621 N N . LYS A 1 80 ? 13.190 12.770 3.110 1.00 89.50 80 LYS A N 1
ATOM 622 C CA . LYS A 1 80 ? 14.449 13.457 2.799 1.00 89.50 80 LYS A CA 1
ATOM 623 C C . LYS A 1 80 ? 14.602 13.689 1.291 1.00 89.50 80 LYS A C 1
ATOM 625 O O . LYS A 1 80 ? 14.733 12.755 0.500 1.00 89.50 80 LYS A O 1
ATOM 630 N N . GLY A 1 81 ? 14.704 14.960 0.910 1.00 87.31 81 GLY A N 1
ATOM 631 C CA . GLY A 1 81 ? 14.907 15.368 -0.478 1.00 87.31 81 GLY A CA 1
ATOM 632 C C . GLY A 1 81 ? 13.627 15.476 -1.307 1.00 87.31 81 GLY A C 1
ATOM 633 O O . GLY A 1 81 ? 13.761 15.639 -2.520 1.00 87.31 81 GLY A O 1
ATOM 634 N N . LEU A 1 82 ? 12.451 15.403 -0.670 1.00 90.44 82 LEU A N 1
ATOM 635 C CA . LEU A 1 82 ? 11.147 15.805 -1.199 1.00 90.44 82 LEU A CA 1
ATOM 636 C C . LEU A 1 82 ? 10.508 16.782 -0.192 1.00 90.44 82 LEU A C 1
ATOM 638 O O . LEU A 1 82 ? 10.001 16.380 0.850 1.00 90.44 82 LEU A O 1
ATOM 642 N N . SER A 1 83 ? 10.620 18.085 -0.452 1.00 87.12 83 SER A N 1
ATOM 643 C CA . SER A 1 83 ? 10.209 19.114 0.514 1.00 87.12 83 SER A CA 1
ATOM 644 C C . SER A 1 83 ? 8.692 19.134 0.700 1.00 87.12 83 SER A C 1
ATOM 646 O O . SER A 1 83 ? 7.966 19.224 -0.283 1.00 87.12 83 SER A O 1
ATOM 648 N N . GLY A 1 84 ? 8.229 19.118 1.953 1.00 89.00 84 GLY A N 1
ATOM 649 C CA . GLY A 1 84 ? 6.801 19.153 2.293 1.00 89.00 84 GLY A CA 1
ATOM 650 C C . GLY A 1 84 ? 6.070 17.817 2.125 1.00 89.00 84 GLY A C 1
ATOM 651 O O . GLY A 1 84 ? 4.876 17.745 2.394 1.00 89.00 84 GLY A O 1
ATOM 652 N N . GLU A 1 85 ? 6.771 16.758 1.717 1.00 93.56 85 GLU A N 1
ATOM 653 C CA . GLU A 1 85 ? 6.186 15.432 1.537 1.00 93.56 85 GLU A CA 1
ATOM 654 C C . GLU A 1 85 ? 6.305 14.597 2.813 1.00 93.56 85 GLU A C 1
ATOM 656 O O . GLU A 1 85 ? 7.395 14.409 3.365 1.00 93.56 85 GLU A O 1
ATOM 661 N N . THR A 1 86 ? 5.173 14.047 3.248 1.00 95.81 86 THR A N 1
ATOM 662 C CA . THR A 1 86 ? 5.078 13.164 4.415 1.00 95.81 86 THR A CA 1
ATOM 663 C C . THR A 1 86 ? 4.744 11.752 3.965 1.00 95.81 86 THR A C 1
ATOM 665 O O . THR A 1 86 ? 3.802 11.536 3.199 1.00 95.81 86 THR A O 1
ATOM 668 N N . ARG A 1 87 ? 5.503 10.775 4.466 1.00 96.25 87 ARG A N 1
ATOM 669 C CA . ARG A 1 87 ? 5.251 9.357 4.220 1.00 96.25 87 ARG A CA 1
ATOM 670 C C . ARG A 1 87 ? 4.728 8.686 5.477 1.00 96.25 87 ARG A C 1
ATOM 672 O O . ARG A 1 87 ? 5.355 8.745 6.535 1.00 96.25 87 ARG A O 1
ATOM 679 N N . PHE A 1 88 ? 3.594 8.018 5.336 1.00 97.94 88 PHE A N 1
ATOM 680 C CA . PHE A 1 88 ? 2.976 7.226 6.384 1.00 97.94 88 PHE A CA 1
ATOM 681 C C . PHE A 1 88 ? 3.441 5.778 6.282 1.00 97.94 88 PHE A C 1
ATOM 683 O O . PHE A 1 88 ? 3.633 5.243 5.191 1.00 97.94 88 PHE A O 1
ATOM 690 N N . ASN A 1 89 ? 3.628 5.133 7.425 1.00 95.88 89 ASN A N 1
ATOM 691 C CA . ASN A 1 89 ? 4.054 3.745 7.512 1.00 95.88 89 ASN A CA 1
ATOM 692 C C . ASN A 1 89 ? 3.303 3.031 8.634 1.00 95.88 89 ASN A C 1
ATOM 694 O O . ASN A 1 89 ? 3.063 3.608 9.694 1.00 95.88 89 ASN A O 1
ATOM 698 N N . MET A 1 90 ? 3.013 1.750 8.426 1.00 95.69 90 MET A N 1
ATOM 699 C CA . MET A 1 90 ? 2.599 0.847 9.498 1.00 95.69 90 MET A CA 1
ATOM 700 C C . MET A 1 90 ? 3.837 0.225 10.146 1.00 95.69 90 MET A C 1
ATOM 702 O O . MET A 1 90 ? 4.807 -0.103 9.458 1.00 95.69 90 MET A O 1
ATOM 706 N N . TYR A 1 91 ? 3.802 0.018 11.461 1.00 93.31 91 TYR A N 1
ATOM 707 C CA . TYR A 1 91 ? 4.749 -0.894 12.103 1.00 93.31 91 TYR A CA 1
ATOM 708 C C . TYR A 1 91 ? 4.538 -2.312 11.562 1.00 93.31 91 TYR A C 1
ATOM 710 O O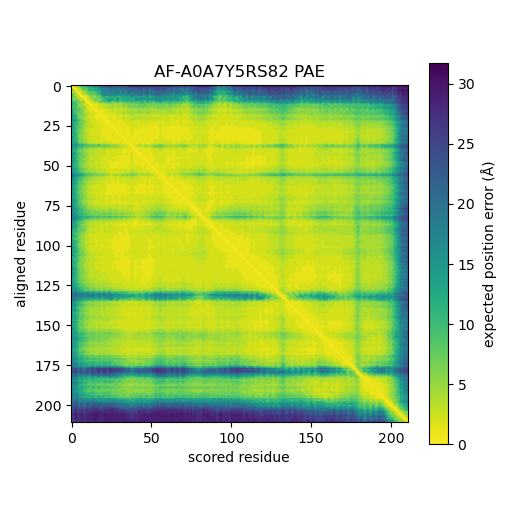 . TYR A 1 91 ? 3.398 -2.708 11.320 1.00 93.31 91 TYR A O 1
ATOM 718 N N . GLU A 1 92 ? 5.617 -3.085 11.402 1.00 92.12 92 GLU A N 1
ATOM 719 C CA . GLU A 1 92 ? 5.551 -4.407 10.758 1.00 92.12 92 GLU A CA 1
ATOM 720 C C . GLU A 1 92 ? 4.520 -5.328 11.421 1.00 92.12 92 GLU A C 1
ATOM 722 O O . GLU A 1 92 ? 3.667 -5.885 10.738 1.00 92.12 92 GLU A O 1
ATOM 727 N N . SER A 1 93 ? 4.515 -5.394 12.754 1.00 92.50 93 SER A N 1
ATOM 728 C CA . SER A 1 93 ? 3.562 -6.207 13.516 1.00 92.50 93 SER A CA 1
ATOM 729 C C . SER A 1 93 ? 2.103 -5.785 13.313 1.00 92.50 93 SER A C 1
ATOM 731 O O . SER A 1 93 ? 1.218 -6.634 13.245 1.00 92.50 93 SER A O 1
ATOM 733 N N . ILE A 1 94 ? 1.838 -4.480 13.192 1.00 94.62 94 ILE A N 1
ATOM 734 C CA . ILE A 1 94 ? 0.489 -3.955 12.934 1.00 94.62 94 ILE A CA 1
ATOM 735 C C . ILE A 1 94 ? 0.086 -4.263 11.494 1.00 94.62 94 ILE A C 1
ATOM 737 O O . ILE A 1 94 ? -1.051 -4.648 11.249 1.00 94.62 94 ILE A O 1
ATOM 741 N N . ARG A 1 95 ? 1.014 -4.145 10.540 1.00 96.06 95 ARG A N 1
ATOM 742 C CA . ARG A 1 95 ? 0.762 -4.484 9.138 1.00 96.06 95 ARG A CA 1
ATOM 743 C C . ARG A 1 95 ? 0.433 -5.962 8.964 1.00 96.06 95 ARG A C 1
ATOM 745 O O . ARG A 1 95 ? -0.513 -6.283 8.251 1.00 96.06 95 ARG A O 1
ATOM 752 N N . GLU A 1 96 ? 1.199 -6.850 9.595 1.00 95.06 96 GLU A N 1
ATOM 753 C CA . GLU A 1 96 ? 0.942 -8.293 9.580 1.00 95.06 96 GLU A CA 1
ATOM 754 C C . GLU A 1 96 ? -0.466 -8.585 10.104 1.00 95.06 96 GLU A C 1
ATOM 756 O O . GLU A 1 96 ? -1.270 -9.186 9.388 1.00 95.06 96 GLU A O 1
ATOM 761 N N . TYR A 1 97 ? -0.803 -8.047 11.279 1.00 95.50 97 TYR A N 1
ATOM 762 C CA . TYR A 1 97 ? -2.131 -8.168 11.875 1.00 95.50 97 TYR A CA 1
ATOM 763 C C . TYR A 1 97 ? -3.242 -7.626 10.959 1.00 95.50 97 TYR A C 1
ATOM 765 O O . TYR A 1 97 ? -4.207 -8.321 10.646 1.00 95.50 97 TYR A O 1
ATOM 773 N N . ALA A 1 98 ? -3.091 -6.400 10.460 1.00 97.25 98 ALA A N 1
ATOM 774 C CA . ALA A 1 98 ? -4.060 -5.759 9.578 1.00 97.25 98 ALA A CA 1
ATOM 775 C C . ALA A 1 98 ? -4.228 -6.514 8.248 1.00 97.25 98 ALA A C 1
ATOM 777 O O . ALA A 1 98 ? -5.327 -6.551 7.700 1.00 97.25 98 ALA A O 1
ATOM 778 N N . SER A 1 99 ? -3.176 -7.174 7.753 1.00 97.50 99 SER A N 1
ATOM 779 C CA . SER A 1 99 ? -3.241 -8.001 6.543 1.00 97.50 99 SER A CA 1
ATOM 780 C C . SER A 1 99 ? -4.010 -9.310 6.743 1.00 97.50 99 SER A C 1
ATOM 782 O O . SER A 1 99 ? -4.646 -9.799 5.807 1.00 97.50 99 SER A O 1
ATOM 784 N N . GLU A 1 100 ? -3.992 -9.873 7.955 1.00 97.56 100 GLU A N 1
ATOM 785 C CA . GLU A 1 100 ? -4.870 -10.985 8.333 1.00 97.56 100 GLU A CA 1
ATOM 786 C C . GLU A 1 100 ? -6.322 -10.498 8.379 1.00 97.56 100 GLU A C 1
ATOM 788 O O . GLU A 1 100 ? -7.190 -11.082 7.728 1.00 97.56 100 GLU A O 1
ATOM 793 N N . LYS A 1 101 ? -6.569 -9.354 9.032 1.00 97.94 101 LYS A N 1
ATOM 794 C CA . LYS A 1 101 ? -7.898 -8.729 9.082 1.00 97.94 101 LYS A CA 1
ATOM 795 C C . LYS A 1 101 ? -8.441 -8.369 7.705 1.00 97.94 101 LYS A C 1
ATOM 797 O O . LYS A 1 101 ? -9.622 -8.572 7.449 1.00 97.94 101 LYS A O 1
ATOM 802 N N . LEU A 1 102 ? -7.595 -7.927 6.778 1.00 98.50 102 LEU A N 1
ATOM 803 C CA . LEU A 1 102 ? -7.993 -7.646 5.398 1.00 98.50 102 LEU A CA 1
ATOM 804 C C . LEU A 1 102 ? -8.572 -8.879 4.687 1.00 98.50 102 LEU A C 1
ATOM 806 O O . LEU A 1 102 ? -9.526 -8.760 3.914 1.00 98.50 102 LEU A O 1
ATOM 810 N N . LYS A 1 103 ? -8.008 -10.061 4.961 1.00 98.12 103 LYS A N 1
ATOM 811 C CA . LYS A 1 103 ? -8.511 -11.342 4.446 1.00 98.12 103 LYS A CA 1
ATOM 812 C C . LYS A 1 103 ? -9.810 -11.743 5.131 1.00 98.12 103 LYS A C 1
ATOM 814 O O . LYS A 1 103 ? -10.751 -12.114 4.439 1.00 98.12 103 LYS A O 1
ATOM 819 N N . GLU A 1 104 ? -9.873 -11.635 6.458 1.00 97.75 104 GLU A N 1
ATOM 820 C CA . GLU A 1 104 ? -11.079 -11.940 7.245 1.00 97.75 104 GLU A CA 1
ATOM 821 C C . GLU A 1 104 ? -12.276 -11.074 6.825 1.00 97.75 104 GLU A C 1
ATOM 823 O O . GLU A 1 104 ? -13.399 -11.565 6.753 1.00 97.75 104 GLU A O 1
ATOM 828 N N . LEU A 1 105 ? -12.033 -9.807 6.476 1.00 97.19 105 LEU A N 1
ATOM 829 C CA . LEU A 1 105 ? -13.046 -8.880 5.964 1.00 97.19 105 LEU A CA 1
ATOM 830 C C . LEU A 1 105 ? -13.457 -9.156 4.505 1.00 97.19 105 LEU A C 1
ATOM 832 O O . LEU A 1 105 ? -14.373 -8.509 4.002 1.00 97.19 105 LEU A O 1
ATOM 836 N N . GLY A 1 106 ? -12.781 -10.067 3.797 1.00 98.00 106 GLY A N 1
ATOM 837 C CA . GLY A 1 106 ? -13.059 -10.360 2.386 1.00 98.00 106 GLY A CA 1
ATOM 838 C C . GLY A 1 106 ? -12.728 -9.204 1.432 1.00 98.00 106 GLY A C 1
ATOM 839 O O . GLY A 1 106 ? -13.294 -9.114 0.345 1.00 98.00 106 GLY A O 1
ATOM 840 N N . LEU A 1 107 ? -11.829 -8.297 1.828 1.00 98.25 107 LEU A N 1
ATOM 841 C CA . LEU A 1 107 ? -11.494 -7.083 1.069 1.00 98.25 107 LEU A CA 1
ATOM 842 C C . LEU A 1 107 ? -10.164 -7.181 0.308 1.00 98.25 107 LEU A C 1
ATOM 844 O O . LEU A 1 107 ? -9.817 -6.251 -0.424 1.00 98.25 107 LEU A O 1
ATOM 848 N N . LEU A 1 108 ? -9.419 -8.283 0.461 1.00 97.75 108 LEU A N 1
ATOM 849 C CA . LEU A 1 108 ? -8.058 -8.424 -0.065 1.00 97.75 108 LEU A CA 1
ATOM 850 C C . LEU A 1 108 ? -7.965 -8.148 -1.571 1.00 97.75 108 LEU A C 1
ATOM 852 O O . LEU A 1 108 ? -7.195 -7.286 -1.982 1.00 97.75 108 LEU A O 1
ATOM 856 N N . GLU A 1 109 ? -8.750 -8.855 -2.380 1.00 96.81 109 GLU A N 1
ATOM 857 C CA . GLU A 1 109 ? -8.647 -8.815 -3.845 1.00 96.81 109 GLU A CA 1
ATOM 858 C C . GLU A 1 109 ? -8.968 -7.421 -4.395 1.00 96.81 109 GLU A C 1
ATOM 860 O O . GLU A 1 109 ? -8.187 -6.851 -5.156 1.00 96.81 109 GLU A O 1
ATOM 865 N N . LYS A 1 110 ? -10.075 -6.819 -3.938 1.00 97.88 110 LYS A N 1
ATOM 866 C CA . LYS A 1 110 ? -10.489 -5.468 -4.352 1.00 97.88 110 LYS A CA 1
ATOM 867 C C . LYS A 1 110 ? -9.469 -4.406 -3.948 1.00 97.88 110 LYS A C 1
ATOM 869 O O . LYS A 1 110 ? -9.180 -3.499 -4.725 1.00 97.88 110 LYS A O 1
ATOM 874 N N . THR A 1 111 ? -8.910 -4.526 -2.746 1.00 98.50 111 THR A N 1
ATOM 875 C CA . THR A 1 111 ? -7.888 -3.593 -2.256 1.00 98.50 111 THR A CA 1
ATOM 876 C C . THR A 1 111 ? -6.588 -3.738 -3.042 1.00 98.50 111 THR A C 1
ATOM 878 O O . THR A 1 111 ? -5.993 -2.736 -3.425 1.00 98.50 111 THR A O 1
ATOM 881 N N . GLN A 1 112 ? -6.162 -4.971 -3.334 1.00 97.25 112 GLN A N 1
ATOM 882 C CA . GLN A 1 112 ? -4.972 -5.222 -4.148 1.00 97.25 112 GLN A CA 1
ATOM 883 C C . GLN A 1 112 ? -5.122 -4.708 -5.580 1.00 97.25 112 GLN A C 1
ATOM 885 O O . GLN A 1 112 ? -4.147 -4.202 -6.126 1.00 97.25 112 GLN A O 1
ATOM 890 N N . GLU A 1 113 ? -6.314 -4.801 -6.175 1.00 96.94 113 GLU A N 1
ATOM 891 C CA . GLU A 1 113 ? -6.591 -4.231 -7.498 1.00 96.94 113 GLU A CA 1
ATOM 892 C C . GLU A 1 113 ? -6.446 -2.704 -7.495 1.00 96.94 113 GLU A C 1
ATOM 894 O O . GLU A 1 113 ? -5.693 -2.158 -8.302 1.00 96.94 113 GLU A O 1
ATOM 899 N N . ARG A 1 114 ? -7.086 -2.009 -6.541 1.00 98.25 114 ARG A N 1
ATOM 900 C CA . ARG A 1 114 ? -6.946 -0.548 -6.397 1.00 98.25 114 ARG A CA 1
ATOM 901 C C . ARG A 1 114 ? -5.497 -0.135 -6.164 1.00 98.25 114 ARG A C 1
ATOM 903 O O . ARG A 1 114 ? -5.002 0.769 -6.829 1.00 98.25 114 ARG A O 1
ATOM 910 N N . TRP A 1 115 ? -4.804 -0.835 -5.267 1.00 98.19 115 TRP A N 1
ATOM 911 C CA . TRP A 1 115 ? -3.392 -0.594 -4.980 1.00 98.19 115 TRP A CA 1
ATOM 912 C C . TRP A 1 115 ? -2.498 -0.796 -6.202 1.00 98.19 115 TRP A C 1
ATOM 914 O O . TRP A 1 115 ? -1.654 0.055 -6.475 1.00 98.19 115 TRP A O 1
ATOM 924 N N . ARG A 1 116 ? -2.701 -1.872 -6.974 1.00 97.50 116 ARG A N 1
ATOM 925 C CA . ARG A 1 116 ? -1.961 -2.106 -8.222 1.00 97.50 116 ARG A CA 1
ATOM 926 C C . ARG A 1 116 ? -2.172 -0.980 -9.213 1.00 97.50 116 ARG A C 1
ATOM 928 O O . ARG A 1 116 ? -1.196 -0.453 -9.744 1.00 97.50 116 ARG A O 1
ATOM 935 N N . LYS A 1 117 ? -3.433 -0.614 -9.444 1.00 97.31 117 LYS A N 1
ATOM 936 C CA . LYS A 1 117 ? -3.787 0.462 -10.364 1.00 97.31 117 LYS A CA 1
ATOM 937 C C . LYS A 1 117 ? -3.109 1.770 -9.950 1.00 97.31 117 LYS A C 1
ATOM 939 O O . LYS A 1 117 ? -2.398 2.361 -10.757 1.00 97.31 117 LYS A O 1
ATOM 944 N N . TRP A 1 118 ? -3.278 2.173 -8.690 1.00 97.56 118 TRP A N 1
ATOM 945 C CA . TRP A 1 118 ? -2.648 3.372 -8.142 1.00 97.56 118 TRP A CA 1
ATOM 946 C C . TRP A 1 118 ? -1.129 3.352 -8.326 1.00 97.56 118 TRP A C 1
ATOM 948 O O . TRP A 1 118 ? -0.557 4.305 -8.851 1.00 97.56 118 TRP A O 1
ATOM 958 N N . LEU A 1 119 ? -0.470 2.261 -7.929 1.00 97.50 119 LEU A N 1
ATOM 959 C CA . LEU A 1 119 ? 0.986 2.185 -7.936 1.00 97.50 119 LEU A CA 1
ATOM 960 C C . LEU A 1 119 ? 1.550 2.258 -9.360 1.00 97.50 119 LEU A C 1
ATOM 962 O O . LEU A 1 119 ? 2.550 2.938 -9.592 1.00 97.50 119 LEU A O 1
ATOM 966 N N . LEU A 1 120 ? 0.907 1.596 -10.323 1.00 97.25 120 LEU A N 1
ATOM 967 C CA . LEU A 1 120 ? 1.316 1.658 -11.725 1.00 97.25 120 LEU A CA 1
ATOM 968 C C . LEU A 1 120 ? 1.110 3.054 -12.321 1.00 97.25 120 LEU A C 1
ATOM 970 O O . LEU A 1 120 ? 1.999 3.539 -13.021 1.00 97.25 120 LEU A O 1
ATOM 974 N N . ASP A 1 121 ? -0.008 3.717 -12.019 1.00 97.31 121 ASP A N 1
ATOM 975 C CA . ASP A 1 121 ? -0.283 5.081 -12.485 1.00 97.31 121 ASP A CA 1
ATOM 976 C C . ASP A 1 121 ? 0.700 6.092 -11.865 1.00 97.31 121 ASP A C 1
ATOM 978 O O . ASP A 1 121 ? 1.300 6.907 -12.574 1.00 97.31 121 ASP A O 1
ATOM 982 N N . TYR A 1 122 ? 0.944 5.987 -10.555 1.00 96.44 122 TYR A N 1
ATOM 983 C CA . TYR A 1 122 ? 1.919 6.805 -9.833 1.00 96.44 122 TYR A CA 1
ATOM 984 C C . TYR A 1 122 ? 3.333 6.613 -10.392 1.00 96.44 122 TYR A C 1
ATOM 986 O O . TYR A 1 122 ? 4.028 7.586 -10.704 1.00 96.44 122 TYR A O 1
ATOM 994 N N . ALA A 1 123 ? 3.762 5.360 -10.565 1.00 96.00 123 ALA A N 1
ATOM 995 C CA . ALA A 1 123 ? 5.079 5.043 -11.099 1.00 96.00 123 ALA A CA 1
ATOM 996 C C . ALA A 1 123 ? 5.239 5.526 -12.545 1.00 96.00 123 ALA A C 1
ATOM 998 O O . ALA A 1 123 ? 6.283 6.088 -12.873 1.00 96.00 123 ALA A O 1
ATOM 999 N N . ARG A 1 124 ? 4.208 5.393 -13.390 1.00 95.88 124 ARG A N 1
ATOM 1000 C CA . ARG A 1 124 ? 4.215 5.900 -14.771 1.00 95.88 124 ARG A CA 1
ATOM 1001 C C . ARG A 1 124 ? 4.476 7.404 -14.814 1.00 95.88 124 ARG A C 1
ATOM 1003 O O . ARG A 1 124 ? 5.405 7.833 -15.499 1.00 95.88 124 ARG A O 1
ATOM 1010 N N . GLY A 1 125 ? 3.724 8.187 -14.037 1.00 94.19 125 GLY A N 1
ATOM 1011 C CA . GLY A 1 125 ? 3.860 9.647 -14.017 1.00 94.19 125 GLY A CA 1
ATOM 1012 C C . GLY A 1 125 ? 5.268 10.115 -13.630 1.00 94.19 125 GLY A C 1
ATOM 1013 O O . GLY A 1 125 ? 5.820 11.031 -14.242 1.00 94.19 125 GLY A O 1
ATOM 1014 N N . TRP A 1 126 ? 5.902 9.455 -12.657 1.00 94.19 126 TRP A N 1
ATOM 1015 C CA . TRP A 1 126 ? 7.282 9.774 -12.266 1.00 94.19 126 TRP A CA 1
ATOM 1016 C C . TRP A 1 126 ? 8.330 9.199 -13.216 1.00 94.19 126 TRP A C 1
ATOM 1018 O O . TRP A 1 126 ? 9.376 9.814 -13.435 1.00 94.19 126 TRP A O 1
ATOM 1028 N N . TRP A 1 127 ? 8.063 8.050 -13.826 1.00 91.50 127 TRP A N 1
ATOM 1029 C CA . TRP A 1 127 ? 8.964 7.452 -14.802 1.00 91.50 127 TRP A CA 1
ATOM 1030 C C . TRP A 1 127 ? 9.110 8.320 -16.056 1.00 91.50 127 TRP A C 1
ATOM 1032 O O . TRP A 1 127 ? 10.229 8.495 -16.545 1.00 91.50 127 TRP A O 1
ATOM 1042 N N . GLU A 1 128 ? 8.024 8.935 -16.528 1.00 90.56 128 GLU A N 1
ATOM 1043 C CA . GLU A 1 128 ? 8.037 9.872 -17.661 1.00 90.56 128 GLU A CA 1
ATOM 1044 C C . GLU A 1 128 ? 8.872 11.129 -17.361 1.00 90.56 128 GLU A C 1
ATOM 1046 O O . GLU A 1 128 ? 9.626 11.615 -18.210 1.00 90.56 128 GLU A O 1
ATOM 1051 N N . LYS A 1 129 ? 8.836 11.604 -16.112 1.00 89.19 129 LYS A N 1
ATOM 1052 C CA . LYS A 1 129 ? 9.592 12.776 -15.640 1.00 89.19 129 LYS A CA 1
ATOM 1053 C C . LYS A 1 129 ? 11.074 12.505 -15.355 1.00 89.19 129 LYS A C 1
ATOM 1055 O O . LYS A 1 129 ? 11.858 13.447 -15.209 1.00 89.19 129 LYS A O 1
ATOM 1060 N N . ARG A 1 130 ? 11.512 11.238 -15.353 1.00 82.88 130 ARG A N 1
ATOM 1061 C CA . ARG A 1 130 ? 12.893 10.814 -15.035 1.00 82.88 130 ARG A CA 1
ATOM 1062 C C . ARG A 1 130 ? 13.971 11.485 -15.885 1.00 82.88 130 ARG A C 1
ATOM 1064 O O . ARG A 1 130 ? 15.090 11.668 -15.410 1.00 82.88 130 ARG A O 1
ATOM 1071 N N . ARG A 1 131 ? 13.673 11.800 -17.148 1.00 76.19 131 ARG A N 1
ATOM 1072 C CA . ARG A 1 131 ? 14.622 12.432 -18.087 1.00 76.19 131 ARG A CA 1
ATOM 1073 C C . ARG A 1 131 ? 14.552 13.967 -18.078 1.00 76.19 131 ARG A C 1
ATOM 1075 O O . ARG A 1 131 ? 15.316 14.604 -18.794 1.00 76.19 131 ARG A O 1
ATOM 1082 N N . GLY A 1 132 ? 13.648 14.550 -17.289 1.00 76.25 132 GLY A N 1
ATOM 1083 C CA . GLY A 1 132 ? 13.415 15.990 -17.206 1.00 76.25 132 GLY A CA 1
ATOM 1084 C C . GLY A 1 132 ? 14.127 16.671 -16.033 1.00 76.25 132 GLY A C 1
ATOM 1085 O O . GLY A 1 132 ? 14.942 16.080 -15.328 1.00 76.25 132 GLY A O 1
ATOM 1086 N N . ARG A 1 133 ? 13.779 17.940 -15.788 1.00 70.12 133 ARG A N 1
ATOM 1087 C CA . ARG A 1 133 ? 14.326 18.752 -14.677 1.00 70.12 133 ARG A CA 1
ATOM 1088 C C . ARG A 1 133 ? 14.025 18.149 -13.298 1.00 70.12 133 ARG A C 1
ATOM 1090 O O . ARG A 1 133 ? 14.786 18.357 -12.361 1.00 70.12 133 ARG A O 1
ATOM 1097 N N . GLU A 1 134 ? 12.956 17.361 -13.202 1.00 78.88 134 GLU A N 1
ATOM 1098 C CA . GLU A 1 134 ? 12.521 16.632 -12.005 1.00 78.88 134 GLU A CA 1
ATOM 1099 C C . GLU A 1 134 ? 13.240 15.276 -11.830 1.00 78.88 134 GLU A C 1
ATOM 1101 O O . GLU A 1 134 ? 12.802 14.455 -11.027 1.00 78.88 134 GLU A O 1
ATOM 1106 N N . SER A 1 135 ? 14.333 15.000 -12.556 1.00 81.94 135 SER A N 1
ATOM 1107 C CA . SER A 1 135 ? 15.006 13.687 -12.556 1.00 81.94 135 SER A CA 1
ATOM 1108 C C . SER A 1 135 ? 15.354 13.171 -11.152 1.00 81.94 135 SER A C 1
ATOM 1110 O O . SER A 1 135 ? 15.117 12.002 -10.834 1.00 81.94 135 SER A O 1
ATOM 1112 N N . THR A 1 136 ? 15.856 14.046 -10.276 1.00 87.56 136 THR A N 1
ATOM 1113 C CA . THR A 1 136 ? 16.239 13.681 -8.903 1.00 87.56 136 THR A CA 1
ATOM 1114 C C . THR A 1 136 ? 15.027 13.342 -8.033 1.00 87.56 136 THR A C 1
ATOM 1116 O O . THR A 1 136 ? 15.059 12.358 -7.296 1.00 87.56 136 THR A O 1
ATOM 1119 N N . GLU A 1 137 ? 13.959 14.136 -8.113 1.00 91.19 137 GLU A N 1
ATOM 1120 C CA . GLU A 1 137 ? 12.709 13.878 -7.390 1.00 91.19 137 GLU A CA 1
ATOM 1121 C C . GLU A 1 137 ? 12.032 12.607 -7.906 1.00 91.19 137 GLU A C 1
ATOM 1123 O O . GLU A 1 137 ? 11.720 11.719 -7.117 1.00 91.19 137 GLU A O 1
ATOM 1128 N N . SER A 1 138 ? 11.918 12.470 -9.227 1.00 90.56 138 SER A N 1
ATOM 1129 C CA . SER A 1 138 ? 11.371 11.284 -9.892 1.00 90.56 138 SER A CA 1
ATOM 1130 C C . SER A 1 138 ? 12.092 10.015 -9.441 1.00 90.56 138 SER A C 1
ATOM 1132 O O . SER A 1 138 ? 11.464 9.032 -9.062 1.00 90.56 138 SER A O 1
ATOM 1134 N N . THR A 1 139 ? 13.428 10.058 -9.403 1.00 89.50 139 THR A N 1
ATOM 1135 C CA . THR A 1 139 ? 14.250 8.939 -8.930 1.00 89.50 139 THR A CA 1
ATOM 1136 C C . THR A 1 139 ? 13.963 8.608 -7.466 1.00 89.50 139 THR A C 1
ATOM 1138 O O . THR A 1 139 ? 13.814 7.440 -7.123 1.00 89.50 139 THR A O 1
ATOM 1141 N N . ARG A 1 140 ? 13.862 9.614 -6.587 1.00 91.06 140 ARG A N 1
ATOM 1142 C CA . ARG A 1 140 ? 13.543 9.384 -5.168 1.00 91.06 140 ARG A CA 1
ATOM 1143 C C . ARG A 1 140 ? 12.151 8.797 -4.984 1.00 91.06 140 ARG A C 1
ATOM 1145 O O . ARG A 1 140 ? 11.990 7.892 -4.175 1.00 91.06 140 ARG A O 1
ATOM 1152 N N . ARG A 1 141 ? 11.161 9.289 -5.724 1.00 93.06 141 ARG A N 1
ATOM 1153 C CA . ARG A 1 141 ? 9.785 8.800 -5.632 1.00 93.06 141 ARG A CA 1
ATOM 1154 C C . ARG A 1 141 ? 9.657 7.361 -6.113 1.00 93.06 141 ARG A C 1
ATOM 1156 O O . ARG A 1 141 ? 9.027 6.573 -5.425 1.00 93.06 141 ARG A O 1
ATOM 1163 N N . LEU A 1 142 ? 10.318 6.997 -7.211 1.00 91.81 142 LEU A N 1
ATOM 1164 C CA . LEU A 1 142 ? 10.370 5.604 -7.667 1.00 91.81 142 LEU A CA 1
ATOM 1165 C C . LEU A 1 142 ? 11.129 4.701 -6.683 1.00 91.81 142 LEU A C 1
ATOM 1167 O O . LEU A 1 142 ? 10.698 3.581 -6.431 1.00 91.81 142 LEU A O 1
ATOM 1171 N N . ASP A 1 143 ? 12.206 5.199 -6.063 1.00 90.88 143 ASP A N 1
ATOM 1172 C CA . ASP A 1 143 ? 12.952 4.438 -5.053 1.00 90.88 143 ASP A CA 1
ATOM 1173 C C . ASP A 1 143 ? 12.088 4.035 -3.858 1.00 90.88 143 ASP A C 1
ATOM 1175 O O . ASP A 1 143 ? 12.241 2.925 -3.348 1.00 90.88 143 ASP A O 1
ATOM 1179 N N . LEU A 1 144 ? 11.192 4.917 -3.415 1.00 92.44 144 LEU A N 1
ATOM 1180 C CA . LEU A 1 144 ? 10.299 4.651 -2.284 1.00 92.44 144 LEU A CA 1
ATOM 1181 C C . LEU A 1 144 ? 9.283 3.547 -2.583 1.00 92.44 144 LEU A C 1
ATOM 1183 O O . LEU A 1 144 ? 8.869 2.847 -1.666 1.00 92.44 144 LEU A O 1
ATOM 1187 N N . GLU A 1 145 ? 8.925 3.364 -3.853 1.00 94.00 145 GLU A N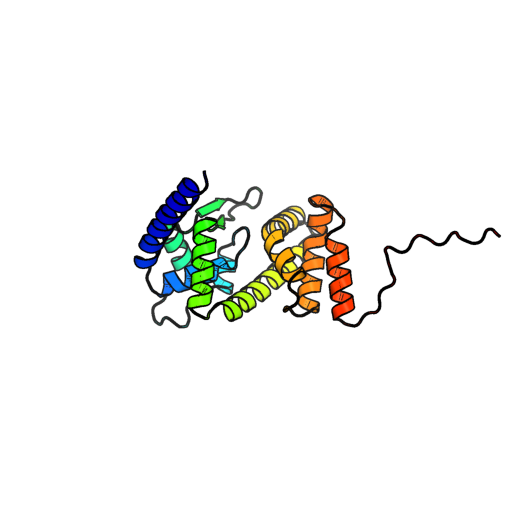 1
ATOM 1188 C CA . GLU A 1 145 ? 7.916 2.393 -4.283 1.00 94.00 145 GLU A CA 1
ATOM 1189 C C . GLU A 1 145 ? 8.513 1.080 -4.820 1.00 94.00 145 GLU A C 1
ATOM 1191 O O . GLU A 1 145 ? 7.796 0.209 -5.316 1.00 94.00 145 GLU A O 1
ATOM 1196 N N . THR A 1 146 ? 9.833 0.908 -4.691 1.00 90.44 146 THR A N 1
ATOM 1197 C CA . THR A 1 146 ? 10.575 -0.273 -5.162 1.00 90.44 146 THR A CA 1
ATOM 1198 C C . THR A 1 146 ? 9.943 -1.577 -4.666 1.00 90.44 146 THR A C 1
ATOM 1200 O O . THR A 1 146 ? 9.696 -2.479 -5.459 1.00 90.44 146 THR A O 1
ATOM 1203 N N . GLU A 1 147 ? 9.638 -1.695 -3.371 1.00 90.56 147 GLU A N 1
ATOM 1204 C CA . GLU A 1 147 ? 9.080 -2.937 -2.813 1.00 90.56 147 GLU A CA 1
ATOM 1205 C C . GLU A 1 147 ? 7.731 -3.308 -3.440 1.00 90.56 147 GLU A C 1
ATOM 1207 O O . GLU A 1 147 ? 7.488 -4.474 -3.764 1.00 90.56 147 GLU A O 1
ATOM 1212 N N . GLY A 1 148 ? 6.864 -2.315 -3.647 1.00 93.50 148 GLY A N 1
ATOM 1213 C CA . GLY A 1 148 ? 5.574 -2.513 -4.295 1.00 93.50 148 GLY A CA 1
ATOM 1214 C C . GLY A 1 148 ? 5.727 -2.947 -5.751 1.00 93.50 148 GLY A C 1
ATOM 1215 O O . GLY A 1 148 ? 5.092 -3.913 -6.175 1.00 93.50 148 GLY A O 1
ATOM 1216 N N . LEU A 1 149 ? 6.619 -2.291 -6.497 1.00 93.88 149 LEU A N 1
ATOM 1217 C CA . LEU A 1 149 ? 6.879 -2.608 -7.903 1.00 93.88 149 LEU A CA 1
ATOM 1218 C C . LEU A 1 149 ? 7.482 -4.009 -8.079 1.00 93.88 149 LEU A C 1
ATOM 1220 O O . LEU A 1 149 ? 7.033 -4.744 -8.957 1.00 93.88 149 LEU A O 1
ATOM 1224 N N . ILE A 1 150 ? 8.421 -4.425 -7.215 1.00 91.31 150 ILE A N 1
ATOM 1225 C CA . ILE A 1 150 ? 8.936 -5.810 -7.198 1.00 91.31 150 ILE A CA 1
ATOM 1226 C C . ILE A 1 150 ? 7.781 -6.787 -7.022 1.00 91.31 150 ILE A C 1
ATOM 1228 O O . ILE A 1 150 ? 7.697 -7.784 -7.737 1.00 91.31 150 ILE A O 1
ATOM 1232 N N . ARG A 1 151 ? 6.880 -6.504 -6.077 1.00 92.19 151 ARG A N 1
ATOM 1233 C CA . ARG A 1 151 ? 5.770 -7.406 -5.794 1.00 92.19 151 ARG A CA 1
ATOM 1234 C C . ARG A 1 151 ? 4.834 -7.557 -6.992 1.00 92.19 151 ARG A C 1
ATOM 1236 O O . ARG A 1 151 ? 4.476 -8.686 -7.299 1.00 92.19 151 ARG A O 1
ATOM 1243 N N . ILE A 1 152 ? 4.488 -6.471 -7.685 1.00 94.56 152 ILE A N 1
ATOM 1244 C CA . ILE A 1 152 ? 3.670 -6.533 -8.911 1.00 94.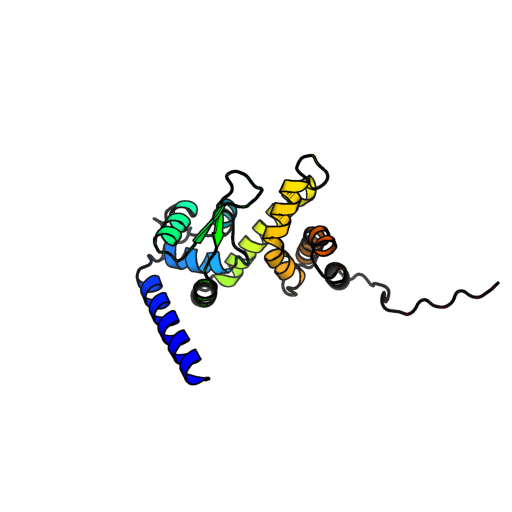56 152 ILE A CA 1
ATOM 1245 C C . ILE A 1 152 ? 4.396 -7.304 -10.023 1.00 94.56 152 ILE A C 1
ATOM 1247 O O . ILE A 1 152 ? 3.793 -8.145 -10.689 1.00 94.56 152 ILE A O 1
ATOM 1251 N N . ALA A 1 153 ? 5.694 -7.052 -10.212 1.00 92.00 153 ALA A N 1
ATOM 1252 C CA . ALA A 1 153 ? 6.494 -7.708 -11.246 1.00 92.00 153 ALA A CA 1
ATOM 1253 C C . ALA A 1 153 ? 6.648 -9.225 -11.014 1.00 92.00 153 ALA A C 1
ATOM 1255 O O . ALA A 1 153 ? 6.737 -9.995 -11.968 1.00 92.00 153 ALA A O 1
ATOM 1256 N N . GLN A 1 154 ? 6.676 -9.668 -9.752 1.00 90.19 154 GLN A N 1
ATOM 1257 C CA . GLN A 1 154 ? 6.828 -11.082 -9.382 1.00 90.19 154 GLN A CA 1
ATOM 1258 C C . GLN A 1 154 ? 5.505 -11.853 -9.292 1.00 90.19 154 GLN A C 1
ATOM 1260 O O . GLN A 1 154 ? 5.523 -13.088 -9.272 1.00 90.19 154 GLN A O 1
ATOM 1265 N N . ASP A 1 155 ? 4.370 -11.158 -9.208 1.00 90.38 155 ASP A N 1
ATOM 1266 C CA . ASP A 1 155 ? 3.067 -11.786 -9.020 1.00 90.38 155 ASP A CA 1
ATOM 1267 C C . ASP A 1 155 ? 2.539 -12.395 -10.329 1.00 90.38 155 ASP A C 1
ATOM 1269 O O . ASP A 1 155 ? 2.164 -11.706 -11.276 1.00 90.38 155 ASP A O 1
ATOM 1273 N N . MET A 1 156 ? 2.493 -13.727 -10.368 1.00 87.44 156 MET A N 1
ATOM 1274 C CA . MET A 1 156 ? 2.054 -14.498 -11.535 1.00 87.44 156 MET A CA 1
ATOM 1275 C C . MET A 1 156 ? 0.546 -14.427 -11.794 1.00 87.44 156 MET A C 1
ATOM 1277 O O . MET A 1 156 ? 0.106 -14.831 -12.870 1.00 87.44 156 MET A O 1
ATOM 1281 N N . SER A 1 157 ? -0.239 -13.955 -10.823 1.00 90.50 157 SER A N 1
ATOM 1282 C CA . SER A 1 157 ? -1.687 -13.767 -10.973 1.00 90.50 157 SER A CA 1
ATOM 1283 C C . SER A 1 157 ? -2.049 -12.438 -11.638 1.00 90.50 157 SER A C 1
ATOM 1285 O O . SER A 1 157 ? -3.162 -12.281 -12.133 1.00 90.50 157 SER A O 1
ATOM 1287 N N . VAL A 1 158 ? -1.107 -11.494 -11.672 1.00 91.62 158 VAL A N 1
ATOM 1288 C CA . VAL A 1 158 ? -1.286 -10.169 -12.270 1.00 91.62 158 VAL A CA 1
ATOM 1289 C C . VAL A 1 158 ? -1.165 -10.258 -13.782 1.00 91.62 158 VAL A C 1
ATOM 1291 O O . VAL A 1 158 ? -0.395 -11.067 -14.294 1.00 91.62 158 VAL A O 1
ATOM 1294 N N . ASP A 1 159 ? -1.904 -9.419 -14.499 1.00 92.69 159 ASP A N 1
ATOM 1295 C CA . ASP A 1 159 ? -1.793 -9.297 -15.949 1.00 92.69 159 ASP A CA 1
ATOM 1296 C C . ASP A 1 159 ? -0.316 -9.119 -16.401 1.00 92.69 159 ASP A C 1
ATOM 1298 O O . ASP A 1 159 ? 0.405 -8.294 -15.828 1.00 92.69 159 ASP A O 1
ATOM 1302 N N . PRO A 1 160 ? 0.175 -9.889 -17.396 1.00 92.12 160 PRO A N 1
ATOM 1303 C CA . PRO A 1 160 ? 1.572 -9.820 -17.819 1.00 92.12 160 PRO A CA 1
ATOM 1304 C C . PRO A 1 160 ? 2.029 -8.432 -18.289 1.00 92.12 160 PRO A C 1
ATOM 1306 O O . PRO A 1 160 ? 3.204 -8.102 -18.113 1.00 92.12 160 PRO A O 1
ATOM 1309 N N . GLU A 1 161 ? 1.136 -7.605 -18.846 1.00 91.38 161 GLU A N 1
ATOM 1310 C CA . GLU A 1 161 ? 1.466 -6.230 -19.233 1.00 91.38 161 GLU A CA 1
ATOM 1311 C C . GLU A 1 161 ? 1.725 -5.371 -17.989 1.00 91.38 161 GLU A C 1
ATOM 1313 O O . GLU A 1 161 ? 2.742 -4.678 -17.906 1.00 91.38 161 GLU A O 1
ATOM 1318 N N . GLN A 1 162 ? 0.854 -5.464 -16.981 1.00 93.25 162 GLN A N 1
ATOM 1319 C CA . GLN A 1 162 ? 1.037 -4.787 -15.692 1.00 93.25 162 GLN A CA 1
ATOM 1320 C C . GLN A 1 162 ? 2.337 -5.217 -14.991 1.00 93.25 162 GLN A C 1
ATOM 1322 O O . GLN A 1 162 ? 3.092 -4.362 -14.516 1.00 93.25 162 GLN A O 1
ATOM 1327 N N . SER A 1 163 ? 2.632 -6.524 -14.957 1.00 92.00 163 SER A N 1
ATOM 1328 C CA . SER A 1 163 ? 3.898 -7.044 -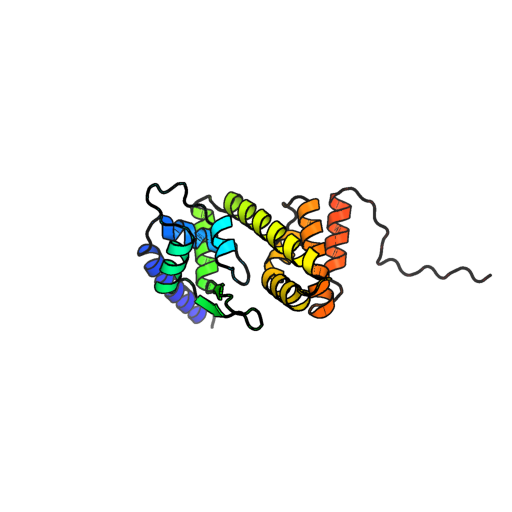14.419 1.00 92.00 163 SER A CA 1
ATOM 1329 C C . SER A 1 163 ? 5.109 -6.505 -15.196 1.00 92.00 163 SER A C 1
ATOM 1331 O O . SER A 1 163 ? 6.102 -6.100 -14.584 1.00 92.00 163 SER A O 1
ATOM 1333 N N . GLY A 1 164 ? 5.015 -6.433 -16.529 1.00 91.81 164 GLY A N 1
ATOM 1334 C CA . GLY A 1 164 ? 6.059 -5.883 -17.393 1.00 91.81 164 GLY A CA 1
ATOM 1335 C C . GLY A 1 164 ? 6.318 -4.399 -17.130 1.00 91.81 164 GLY A C 1
ATOM 1336 O O . GLY A 1 164 ? 7.468 -3.997 -16.945 1.00 91.81 164 GLY A O 1
ATOM 1337 N N . TRP A 1 165 ? 5.265 -3.583 -17.026 1.00 93.38 165 TRP A N 1
ATOM 1338 C CA . TRP A 1 165 ? 5.392 -2.163 -16.680 1.00 93.38 165 TRP A CA 1
ATOM 1339 C C . TRP A 1 165 ? 6.037 -1.955 -15.309 1.00 93.38 165 TRP A C 1
ATOM 1341 O O . TRP A 1 165 ? 6.936 -1.123 -15.185 1.00 93.38 165 TRP A O 1
ATOM 1351 N N . ALA A 1 166 ? 5.658 -2.742 -14.299 1.00 94.06 166 ALA A N 1
ATOM 1352 C CA . ALA A 1 166 ? 6.296 -2.675 -12.986 1.00 94.06 166 ALA A CA 1
ATOM 1353 C C . ALA A 1 166 ? 7.810 -2.953 -13.065 1.00 94.06 166 ALA A C 1
ATOM 1355 O O . ALA A 1 166 ? 8.605 -2.211 -12.479 1.00 94.06 166 ALA A O 1
ATOM 1356 N N . ALA A 1 167 ? 8.218 -3.958 -13.849 1.00 91.31 167 ALA A N 1
ATOM 1357 C CA . ALA A 1 167 ? 9.625 -4.278 -14.088 1.00 91.31 167 ALA A CA 1
ATOM 1358 C C . ALA A 1 167 ? 10.372 -3.160 -14.854 1.00 91.31 167 ALA A C 1
ATOM 1360 O O . ALA A 1 167 ? 11.516 -2.834 -14.527 1.00 91.31 167 ALA A O 1
ATOM 1361 N N . VAL A 1 168 ? 9.723 -2.497 -15.818 1.00 90.75 168 VAL A N 1
ATOM 1362 C CA . VAL A 1 168 ? 10.286 -1.323 -16.515 1.00 90.75 168 VAL A CA 1
ATOM 1363 C C . VAL A 1 168 ? 10.474 -0.137 -15.565 1.00 90.75 168 VAL A C 1
ATOM 1365 O O . VAL A 1 168 ? 11.498 0.554 -15.626 1.00 90.75 168 VAL A O 1
ATOM 1368 N N . PHE A 1 169 ? 9.501 0.124 -14.690 1.00 92.50 169 PHE A N 1
ATOM 1369 C CA . PHE A 1 169 ? 9.543 1.272 -13.785 1.00 92.50 169 PHE A CA 1
ATOM 1370 C C . PHE A 1 169 ? 10.636 1.146 -12.727 1.00 92.50 169 PHE A C 1
ATOM 1372 O O . PHE A 1 169 ? 11.277 2.144 -12.393 1.00 92.50 169 PHE A O 1
ATOM 1379 N N . ILE A 1 170 ? 10.900 -0.072 -12.254 1.00 89.12 170 ILE A N 1
ATOM 1380 C CA . ILE A 1 170 ? 11.910 -0.329 -11.227 1.00 89.12 170 ILE A CA 1
ATOM 1381 C C . ILE A 1 170 ? 13.340 -0.487 -11.778 1.00 89.12 170 ILE A C 1
ATOM 1383 O O . ILE A 1 170 ? 14.308 -0.248 -11.050 1.00 89.12 170 ILE A O 1
ATOM 1387 N N . ALA A 1 171 ? 13.511 -0.838 -13.059 1.00 84.75 171 ALA A N 1
ATOM 1388 C CA . ALA A 1 171 ? 14.826 -1.101 -13.655 1.00 84.75 171 ALA A CA 1
ATOM 1389 C C . ALA A 1 171 ? 15.885 0.001 -13.400 1.00 84.75 171 ALA A C 1
ATOM 1391 O O . ALA A 1 171 ? 17.008 -0.338 -13.019 1.00 84.75 171 ALA A O 1
ATOM 1392 N N . PRO A 1 172 ? 15.581 1.316 -13.506 1.00 82.75 172 PRO A N 1
ATOM 1393 C CA . PRO A 1 172 ? 16.555 2.367 -13.193 1.00 82.75 172 PRO A CA 1
ATOM 1394 C C . PRO A 1 172 ? 17.032 2.352 -11.735 1.00 82.75 172 PRO A C 1
ATOM 1396 O O . PRO A 1 172 ? 18.188 2.679 -11.456 1.00 82.75 172 PRO A O 1
ATOM 1399 N N . THR A 1 173 ? 16.153 1.988 -10.800 1.00 83.62 173 THR A N 1
ATOM 1400 C CA . THR A 1 173 ? 16.491 1.877 -9.379 1.00 83.62 173 THR A CA 1
ATOM 1401 C C . THR A 1 173 ? 17.354 0.648 -9.123 1.00 83.62 173 THR A C 1
ATOM 1403 O O . THR A 1 173 ? 18.389 0.778 -8.466 1.00 83.62 173 THR A O 1
ATOM 1406 N N . LEU A 1 174 ? 17.001 -0.509 -9.694 1.00 80.50 174 LEU A N 1
ATOM 1407 C CA . LEU A 1 174 ? 17.793 -1.738 -9.558 1.00 80.50 174 LEU A CA 1
ATOM 1408 C C . LEU A 1 174 ? 19.199 -1.580 -10.138 1.00 80.50 174 LEU A C 1
ATOM 1410 O O . LEU A 1 174 ? 20.161 -1.938 -9.466 1.00 80.50 174 LEU A O 1
ATOM 1414 N N . ASN A 1 175 ? 19.337 -0.922 -11.291 1.00 78.19 175 ASN A N 1
ATOM 1415 C CA . ASN A 1 175 ? 20.642 -0.649 -11.902 1.00 78.19 175 ASN A CA 1
ATOM 1416 C C . ASN A 1 175 ? 21.554 0.243 -11.044 1.00 78.19 175 ASN A C 1
ATOM 1418 O O . ASN A 1 175 ? 22.771 0.197 -11.194 1.00 78.19 175 ASN A O 1
ATOM 1422 N N . ARG A 1 176 ? 20.988 1.074 -10.159 1.00 83.19 176 ARG A N 1
ATOM 1423 C CA . ARG A 1 176 ? 21.757 1.978 -9.288 1.00 83.19 176 ARG A CA 1
ATOM 1424 C C . ARG A 1 176 ? 21.995 1.421 -7.884 1.00 83.19 176 ARG A C 1
ATOM 1426 O O . ARG A 1 176 ? 22.995 1.782 -7.270 1.00 83.19 176 ARG A O 1
ATOM 1433 N N . LYS A 1 177 ? 21.053 0.646 -7.336 1.00 76.19 177 LYS A N 1
ATOM 1434 C CA . LYS A 1 177 ? 20.995 0.297 -5.902 1.00 76.19 177 LYS A CA 1
ATOM 1435 C C . LYS A 1 177 ? 20.929 -1.202 -5.593 1.00 76.19 177 LYS A C 1
ATOM 1437 O O . LYS A 1 177 ? 21.125 -1.559 -4.435 1.00 76.19 177 LYS A O 1
ATOM 1442 N N . GLY A 1 178 ? 20.608 -2.060 -6.559 1.00 65.12 178 GLY A N 1
ATOM 1443 C CA . GLY A 1 178 ? 20.423 -3.498 -6.344 1.00 65.12 178 GLY A CA 1
ATOM 1444 C C . GLY A 1 178 ? 21.460 -4.340 -7.088 1.00 65.12 178 GLY A C 1
ATOM 1445 O O . GLY A 1 178 ? 22.302 -3.794 -7.803 1.00 65.12 178 GLY A O 1
ATOM 1446 N N . PRO A 1 179 ? 21.402 -5.678 -6.967 1.00 58.75 179 PRO A N 1
ATOM 1447 C CA . PRO A 1 179 ? 22.064 -6.520 -7.944 1.00 58.75 179 PRO A CA 1
ATOM 1448 C C . PRO A 1 179 ? 21.411 -6.241 -9.302 1.00 58.75 179 PRO A C 1
ATOM 1450 O O . PRO A 1 179 ? 20.206 -6.423 -9.475 1.00 58.75 179 PRO A O 1
ATOM 1453 N N . ILE A 1 180 ? 22.224 -5.765 -10.246 1.00 54.78 180 ILE A N 1
ATOM 1454 C CA . ILE A 1 180 ? 21.851 -5.363 -11.616 1.00 54.78 180 ILE A CA 1
ATOM 1455 C C . ILE A 1 180 ? 21.049 -6.470 -12.343 1.00 54.78 180 ILE A C 1
ATOM 1457 O O . ILE A 1 180 ? 20.269 -6.193 -13.246 1.00 54.78 180 ILE A O 1
ATOM 1461 N N . THR A 1 181 ? 21.163 -7.716 -11.878 1.00 61.66 181 THR A N 1
ATOM 1462 C CA . THR A 1 181 ? 20.633 -8.948 -12.473 1.00 61.66 181 THR A CA 1
ATOM 1463 C C . THR A 1 181 ? 19.176 -9.291 -12.133 1.00 61.66 181 THR A C 1
ATOM 1465 O O . THR A 1 181 ? 18.729 -10.381 -12.468 1.00 61.66 181 THR A O 1
ATOM 1468 N N . VAL A 1 182 ? 18.409 -8.423 -11.459 1.00 69.88 182 VAL A N 1
ATOM 1469 C CA . VAL A 1 182 ? 17.038 -8.778 -11.013 1.00 69.88 182 VAL A CA 1
ATOM 1470 C C . VAL A 1 182 ? 15.932 -8.276 -11.953 1.00 69.88 182 VAL A C 1
ATOM 1472 O O . VAL A 1 182 ? 14.892 -8.921 -12.064 1.00 69.88 182 VAL A O 1
ATOM 1475 N N . ALA A 1 183 ? 16.137 -7.154 -12.653 1.00 71.62 183 ALA A N 1
ATOM 1476 C CA . ALA A 1 183 ? 15.105 -6.557 -13.515 1.00 71.62 183 ALA A CA 1
ATOM 1477 C C . ALA A 1 183 ? 14.894 -7.343 -14.818 1.00 71.62 183 ALA A C 1
ATOM 1479 O O . ALA A 1 183 ? 13.766 -7.537 -15.266 1.00 71.62 183 ALA A O 1
ATOM 1480 N N . GLU A 1 184 ? 15.991 -7.795 -15.421 1.00 77.81 184 GLU A N 1
ATOM 1481 C CA . GLU A 1 184 ? 15.984 -8.521 -16.689 1.00 77.81 184 GLU A CA 1
ATOM 1482 C C . GLU A 1 184 ? 15.213 -9.850 -16.599 1.00 77.81 184 GLU A C 1
ATOM 1484 O O . GLU A 1 184 ? 14.276 -10.014 -17.381 1.00 77.81 184 GLU A O 1
ATOM 1489 N N . PRO A 1 185 ? 15.447 -10.734 -15.605 1.00 83.00 185 PRO A N 1
ATOM 1490 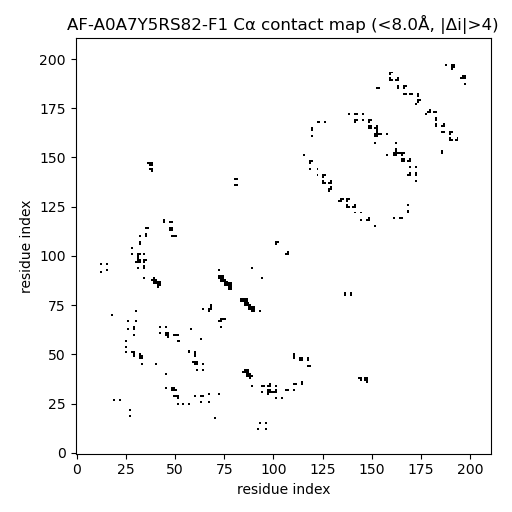C CA . PRO A 1 185 ? 14.644 -11.949 -15.449 1.00 83.00 185 PRO A CA 1
ATOM 1491 C C . PRO A 1 185 ? 13.144 -11.682 -15.273 1.00 83.00 185 PRO A C 1
ATOM 1493 O O . PRO A 1 185 ? 12.318 -12.464 -15.740 1.00 83.00 185 PRO A O 1
ATOM 1496 N N . MET A 1 186 ? 12.765 -10.576 -14.619 1.00 84.56 186 MET A N 1
ATOM 1497 C CA . MET A 1 186 ? 11.353 -10.194 -14.488 1.00 84.56 186 MET A CA 1
ATOM 1498 C C . MET A 1 186 ? 10.744 -9.840 -15.850 1.00 84.56 186 MET A C 1
ATOM 1500 O O . MET A 1 186 ? 9.640 -10.288 -16.154 1.00 84.56 186 MET A O 1
ATOM 1504 N N . LEU A 1 187 ? 11.461 -9.074 -16.678 1.00 82.06 187 LEU A N 1
ATOM 1505 C CA . LEU A 1 187 ? 11.015 -8.694 -18.023 1.00 82.06 187 LEU A CA 1
ATOM 1506 C C . LEU A 1 187 ? 10.946 -9.897 -18.967 1.00 82.06 187 LEU A C 1
ATOM 1508 O O . LEU A 1 187 ? 9.931 -10.062 -19.643 1.00 82.06 187 LEU A O 1
ATOM 1512 N N . VAL A 1 188 ? 11.975 -10.752 -18.969 1.00 86.25 188 VAL A N 1
ATOM 1513 C CA . VAL A 1 188 ? 12.015 -12.008 -19.740 1.00 86.25 188 VAL A CA 1
ATOM 1514 C C . VAL A 1 188 ? 10.783 -12.850 -19.421 1.00 86.25 188 VAL A C 1
ATOM 1516 O O . VAL A 1 188 ? 9.999 -13.168 -20.312 1.00 86.25 188 VAL A O 1
ATOM 1519 N N . LYS A 1 189 ? 10.524 -13.086 -18.132 1.00 87.19 189 LYS A N 1
ATOM 1520 C CA . LYS A 1 189 ? 9.361 -13.854 -17.682 1.00 87.19 189 LYS A CA 1
ATOM 1521 C C . LYS A 1 189 ? 8.027 -13.219 -18.092 1.00 87.19 189 LYS A C 1
ATOM 1523 O O . LYS A 1 189 ? 7.072 -13.931 -18.394 1.00 87.19 189 LYS A O 1
ATOM 1528 N N . CYS A 1 190 ? 7.921 -11.889 -18.088 1.00 86.75 190 CYS A N 1
ATOM 1529 C CA . CYS A 1 190 ? 6.709 -11.205 -18.551 1.00 86.75 190 CYS A CA 1
ATOM 1530 C C . CYS A 1 190 ? 6.490 -11.392 -20.058 1.00 86.75 190 CYS A C 1
ATOM 1532 O O . CYS A 1 190 ? 5.371 -11.681 -20.475 1.00 86.75 190 CYS A O 1
ATOM 1534 N N . LEU A 1 191 ? 7.546 -11.280 -20.865 1.00 86.44 191 LEU A N 1
ATOM 1535 C CA . LEU A 1 191 ? 7.485 -11.499 -22.312 1.00 86.44 191 LEU A CA 1
ATOM 1536 C C . LEU A 1 191 ? 7.111 -12.948 -22.655 1.00 86.44 191 LEU A C 1
ATOM 1538 O O . LEU A 1 191 ? 6.245 -13.170 -23.498 1.00 86.44 191 LEU A O 1
ATOM 1542 N N . GLU A 1 192 ? 7.665 -13.935 -21.953 1.00 89.69 192 GLU A N 1
ATOM 1543 C CA . GLU A 1 192 ? 7.265 -15.340 -22.116 1.00 89.69 192 GLU A CA 1
ATOM 1544 C C . GLU A 1 192 ? 5.774 -15.551 -21.816 1.00 89.69 192 GLU A C 1
ATOM 1546 O O . GLU A 1 192 ? 5.069 -16.223 -22.569 1.00 89.69 192 GLU A O 1
ATOM 1551 N N . ARG A 1 193 ? 5.252 -14.921 -20.752 1.00 90.88 193 ARG A N 1
ATOM 1552 C CA . ARG A 1 193 ? 3.819 -14.968 -20.399 1.00 90.88 193 ARG A CA 1
ATOM 1553 C C . ARG A 1 193 ? 2.920 -14.270 -21.422 1.00 90.88 193 ARG A C 1
ATOM 1555 O O . ARG A 1 193 ? 1.752 -14.632 -21.531 1.00 90.88 193 ARG A O 1
ATOM 1562 N N . LEU A 1 194 ? 3.452 -13.299 -22.163 1.00 89.44 194 LEU A N 1
ATOM 1563 C CA . LEU A 1 194 ? 2.792 -12.667 -23.312 1.00 89.44 194 LEU A CA 1
ATOM 1564 C C . LEU A 1 194 ? 2.891 -13.513 -24.597 1.00 89.44 194 LEU A C 1
ATOM 1566 O O . LEU A 1 194 ? 2.331 -13.130 -25.621 1.00 89.44 194 LEU A O 1
ATOM 1570 N N . GLY A 1 195 ? 3.573 -14.663 -24.554 1.00 88.25 195 GLY A N 1
ATOM 1571 C CA . GLY A 1 195 ? 3.702 -15.598 -25.673 1.00 88.25 195 GLY A CA 1
ATOM 1572 C C . GLY A 1 195 ? 4.919 -15.362 -26.570 1.00 88.25 195 GLY A C 1
ATOM 1573 O O . GLY A 1 195 ? 5.008 -15.975 -27.634 1.00 88.25 195 GLY A O 1
ATOM 1574 N N . PHE A 1 196 ? 5.860 -14.500 -26.173 1.00 89.12 196 PHE A N 1
ATOM 1575 C CA . PHE A 1 196 ? 7.108 -14.322 -26.913 1.00 89.12 196 PHE A CA 1
ATOM 1576 C C . PHE A 1 196 ? 8.063 -15.491 -26.653 1.00 89.12 196 PHE A C 1
ATOM 1578 O O . PHE A 1 196 ? 8.280 -15.891 -25.512 1.00 89.12 196 PHE A O 1
ATOM 1585 N N . GLN A 1 197 ? 8.671 -16.014 -27.718 1.00 86.50 197 GLN A N 1
ATOM 1586 C CA . GLN A 1 197 ? 9.782 -16.958 -27.617 1.00 86.50 197 GLN A CA 1
ATOM 1587 C C . GLN A 1 197 ? 11.084 -16.168 -27.551 1.00 86.50 197 GLN A C 1
ATOM 1589 O O . GLN A 1 197 ? 11.435 -15.468 -28.502 1.00 86.50 197 GLN A O 1
ATOM 1594 N N . LEU A 1 198 ? 11.775 -16.256 -26.419 1.00 82.69 198 LEU A N 1
ATOM 1595 C CA . LEU A 1 198 ? 13.038 -15.566 -26.200 1.00 82.69 198 LEU A CA 1
ATOM 1596 C C . LEU A 1 198 ? 14.219 -16.529 -26.382 1.00 82.69 198 LEU A C 1
ATOM 1598 O O . LEU A 1 198 ? 14.086 -17.718 -26.083 1.00 82.69 198 LEU A O 1
ATOM 1602 N N . PRO A 1 199 ? 15.360 -16.048 -26.907 1.00 79.06 199 PRO A N 1
ATOM 1603 C CA . PRO A 1 199 ? 16.576 -16.845 -26.962 1.00 79.06 199 PRO A CA 1
ATOM 1604 C C . PRO A 1 199 ? 17.071 -17.159 -25.546 1.00 79.06 199 PRO A C 1
ATOM 1606 O O . PRO A 1 199 ? 16.811 -16.410 -24.606 1.00 79.06 199 PRO A O 1
ATOM 1609 N N . ASP A 1 200 ? 17.804 -18.261 -25.409 1.00 75.81 200 ASP A N 1
ATOM 1610 C CA . ASP A 1 200 ? 18.495 -18.587 -24.165 1.00 75.81 200 ASP A CA 1
ATOM 1611 C C . ASP A 1 200 ? 19.645 -17.590 -23.960 1.00 75.81 200 ASP A C 1
ATOM 1613 O O . ASP A 1 200 ? 20.698 -17.694 -24.592 1.00 75.81 200 ASP A O 1
ATOM 1617 N N . PHE A 1 201 ? 19.403 -16.571 -23.134 1.00 67.88 201 PHE A N 1
ATOM 1618 C CA . PHE A 1 201 ? 20.375 -15.519 -22.834 1.00 67.88 201 PHE A CA 1
ATOM 1619 C C . PHE A 1 201 ? 21.521 -16.007 -21.929 1.00 67.88 201 PHE A C 1
ATOM 1621 O O . PHE A 1 201 ? 22.544 -15.331 -21.852 1.00 67.88 201 PHE A O 1
ATOM 1628 N N . ASP A 1 202 ? 21.380 -17.183 -21.302 1.00 65.19 202 ASP A N 1
ATOM 1629 C CA . ASP A 1 202 ? 22.418 -17.831 -20.489 1.00 65.19 202 ASP A CA 1
ATOM 1630 C C . ASP A 1 202 ? 23.245 -18.854 -21.298 1.00 65.19 202 ASP A C 1
ATOM 1632 O O . ASP A 1 202 ? 24.185 -19.464 -20.772 1.00 65.19 202 ASP A O 1
ATOM 1636 N N . ALA A 1 203 ? 22.933 -19.050 -22.587 1.00 62.53 203 ALA A N 1
ATOM 1637 C CA . ALA A 1 203 ? 23.705 -19.929 -23.455 1.00 62.53 203 ALA A CA 1
ATOM 1638 C C . ALA A 1 203 ? 25.131 -19.373 -23.657 1.00 62.53 203 ALA A C 1
ATOM 1640 O O . ALA A 1 203 ? 25.294 -18.200 -24.005 1.00 62.53 203 ALA A O 1
ATOM 1641 N N . PRO A 1 204 ? 26.188 -20.193 -23.484 1.00 58.34 204 PRO A N 1
ATOM 1642 C CA . PRO A 1 204 ? 27.555 -19.740 -23.706 1.00 58.34 204 PRO A CA 1
ATOM 1643 C C . PRO A 1 204 ? 27.730 -19.271 -25.155 1.00 58.34 204 PRO A C 1
ATOM 1645 O O . PRO A 1 204 ? 27.300 -19.957 -26.086 1.00 58.34 204 PRO A O 1
ATOM 1648 N N . GLU A 1 205 ? 28.381 -18.117 -25.339 1.00 60.50 205 GLU A N 1
ATOM 1649 C CA . GLU A 1 205 ? 28.730 -17.573 -26.656 1.00 60.50 205 GLU A CA 1
ATOM 1650 C C . GLU A 1 205 ? 29.402 -18.666 -27.497 1.00 60.50 205 GLU A C 1
ATOM 1652 O O . GLU A 1 205 ? 30.471 -19.177 -27.148 1.00 60.50 205 GLU A O 1
ATOM 1657 N N . GLN A 1 206 ? 28.763 -19.062 -28.603 1.00 59.56 206 GLN A N 1
ATOM 1658 C CA . GLN A 1 206 ? 29.384 -20.009 -29.519 1.00 59.56 206 GLN A CA 1
ATOM 1659 C C . GLN A 1 206 ? 30.614 -19.334 -30.139 1.00 59.56 206 GLN A C 1
ATOM 1661 O O . GLN A 1 206 ? 30.485 -18.226 -30.671 1.00 59.56 206 GLN A O 1
ATOM 1666 N N . PRO A 1 207 ? 31.805 -19.960 -30.084 1.00 58.12 207 PRO A N 1
ATOM 1667 C CA . PRO A 1 207 ? 33.003 -19.363 -30.650 1.00 58.12 207 PRO A CA 1
ATOM 1668 C C . PRO A 1 207 ? 32.778 -19.114 -32.140 1.00 58.12 207 PRO A C 1
ATOM 1670 O O . PRO A 1 207 ? 32.402 -20.025 -32.882 1.00 58.12 207 PRO A O 1
ATOM 1673 N N . GLN A 1 208 ? 32.985 -17.867 -32.571 1.00 61.81 208 GLN A N 1
ATOM 1674 C CA . GLN A 1 208 ? 32.875 -17.521 -33.982 1.00 61.81 208 GLN A CA 1
ATOM 1675 C C . GLN A 1 208 ? 33.854 -18.381 -34.795 1.00 61.81 208 GLN A C 1
ATOM 1677 O O . GLN A 1 208 ? 35.020 -18.502 -34.401 1.00 61.81 208 GLN A O 1
ATOM 1682 N N . PRO A 1 209 ? 33.416 -18.983 -35.916 1.00 59.38 209 PRO A N 1
ATOM 1683 C CA . PRO A 1 209 ? 34.314 -19.745 -36.766 1.00 59.38 209 PRO A CA 1
ATOM 1684 C C . PRO A 1 209 ? 35.413 -18.814 -37.278 1.00 59.38 209 PRO A C 1
ATOM 1686 O O . PRO A 1 209 ? 35.140 -17.787 -37.900 1.00 59.38 209 PRO A O 1
ATOM 1689 N N . SER A 1 210 ? 36.659 -19.161 -36.964 1.00 68.88 210 SER A N 1
ATOM 1690 C CA . SER A 1 210 ? 37.839 -18.473 -37.479 1.00 68.88 210 SER A CA 1
ATOM 1691 C C . SER A 1 210 ? 37.854 -18.617 -39.003 1.00 68.88 210 SER A C 1
ATOM 1693 O O . SER A 1 210 ? 37.806 -19.742 -39.503 1.00 68.88 210 SER A O 1
ATOM 1695 N N . ALA A 1 211 ? 37.850 -17.484 -39.708 1.00 68.62 211 ALA A N 1
ATOM 1696 C CA . ALA A 1 211 ? 37.980 -17.416 -41.163 1.00 68.62 211 ALA A CA 1
ATOM 1697 C C . ALA A 1 211 ? 39.396 -17.783 -41.628 1.00 68.62 211 ALA A C 1
ATOM 1699 O O . ALA A 1 211 ? 40.357 -17.479 -40.882 1.00 68.62 211 ALA A O 1
#

Nearest PDB structures (foldseek):
  2nnn-assembly3_F  TM=5.632E-01  e=2.039E-01  Pseudomonas aeruginosa
  5hs5-assembly1_B  TM=5.512E-01  e=7.055E-01  Staphylococcus aureus subsp. aureus USA300
  3rpu-assembly2_X-2  TM=3.492E-01  e=2.487E-01  Escherichia coli K-12
  3rpu-assembly1_A  TM=3.311E-01  e=5.504E-01  Escherichia coli K-12